Protein AF-A0A4V5TQS5-F1 (afdb_monomer_lite)

Structure (mmCIF, N/CA/C/O backbone):
data_AF-A0A4V5TQS5-F1
#
_entry.id   AF-A0A4V5TQS5-F1
#
loop_
_atom_site.group_PDB
_atom_site.id
_atom_site.type_symbol
_atom_site.label_atom_id
_atom_site.label_alt_id
_atom_site.label_comp_id
_atom_site.label_asym_id
_atom_site.label_entity_id
_atom_site.label_seq_id
_atom_site.pdbx_PDB_ins_code
_atom_site.Cartn_x
_atom_site.Cartn_y
_atom_site.Cartn_z
_atom_site.occupancy
_atom_site.B_iso_or_equiv
_atom_site.auth_seq_id
_atom_site.auth_comp_id
_atom_site.auth_asym_id
_atom_site.auth_atom_id
_atom_site.pdbx_PDB_model_num
ATOM 1 N N . ARG A 1 1 ? -50.910 7.282 45.984 1.00 48.16 1 ARG A N 1
ATOM 2 C CA . ARG A 1 1 ? -49.837 6.952 45.017 1.00 48.16 1 ARG A CA 1
ATOM 3 C C . ARG A 1 1 ? -48.571 6.975 45.850 1.00 48.16 1 ARG A C 1
ATOM 5 O O . ARG A 1 1 ? -48.133 8.064 46.196 1.00 48.16 1 ARG A O 1
ATOM 12 N N . ASP A 1 2 ? -48.106 5.809 46.285 1.00 51.41 2 ASP A N 1
ATOM 13 C CA . ASP A 1 2 ? -47.071 5.710 47.317 1.00 51.41 2 ASP A CA 1
ATOM 14 C C . ASP A 1 2 ? -45.700 5.780 46.655 1.00 51.41 2 ASP A C 1
ATOM 16 O O . ASP A 1 2 ? -45.313 4.898 45.892 1.00 51.41 2 ASP A O 1
ATOM 20 N N . MET A 1 3 ? -45.006 6.892 46.881 1.00 51.09 3 MET A N 1
ATOM 21 C CA . MET A 1 3 ? -43.646 7.109 46.407 1.00 51.09 3 MET A CA 1
ATOM 22 C C . MET A 1 3 ? -42.707 6.773 47.566 1.00 51.09 3 MET A C 1
ATOM 24 O O . MET A 1 3 ? -42.659 7.500 48.555 1.00 51.09 3 MET A O 1
ATOM 28 N N . GLU A 1 4 ? -41.989 5.655 47.469 1.00 61.62 4 GLU A N 1
ATOM 29 C CA . GLU A 1 4 ? -41.042 5.214 48.496 1.00 61.62 4 GLU A CA 1
ATOM 30 C C . GLU A 1 4 ? -39.608 5.432 48.005 1.00 61.62 4 GLU A C 1
ATOM 32 O O . GLU A 1 4 ? -39.050 4.614 47.277 1.00 61.62 4 GLU A O 1
ATOM 37 N N . SER A 1 5 ? -38.991 6.540 48.414 1.00 62.03 5 SER A N 1
ATOM 38 C CA . SER A 1 5 ? -37.541 6.737 48.306 1.00 62.03 5 SER A CA 1
ATOM 39 C C . SER A 1 5 ? -36.901 6.563 49.681 1.00 62.03 5 SER A C 1
ATOM 41 O O . SER A 1 5 ? -37.377 7.153 50.652 1.00 62.03 5 SER A O 1
ATOM 43 N N . ARG A 1 6 ? -35.802 5.806 49.776 1.00 64.31 6 ARG A N 1
ATOM 44 C CA . ARG A 1 6 ? -35.028 5.653 51.017 1.00 64.31 6 ARG A CA 1
ATOM 45 C C . ARG A 1 6 ? -33.661 6.315 50.859 1.00 64.31 6 ARG A C 1
ATOM 47 O O . ARG A 1 6 ? -32.847 5.858 50.062 1.00 64.31 6 ARG A O 1
ATOM 54 N N . LEU A 1 7 ? -33.415 7.371 51.633 1.00 76.12 7 LEU A N 1
ATOM 55 C CA . LEU A 1 7 ? -32.092 7.967 51.816 1.00 76.12 7 LEU A CA 1
ATOM 56 C C . LEU A 1 7 ? -31.511 7.429 53.121 1.00 76.12 7 LEU A C 1
ATOM 58 O O . LEU A 1 7 ? -32.034 7.722 54.195 1.00 76.12 7 LEU A O 1
ATOM 62 N N . GLN A 1 8 ? -30.442 6.640 53.032 1.00 69.56 8 GLN A N 1
ATOM 63 C CA . GLN A 1 8 ? -29.752 6.129 54.210 1.00 69.56 8 GLN A CA 1
ATOM 64 C C . GLN A 1 8 ? -28.352 6.731 54.281 1.00 69.56 8 GLN A C 1
ATOM 66 O O . GLN A 1 8 ? -27.522 6.507 53.400 1.00 69.56 8 GLN A O 1
ATOM 71 N N . ILE A 1 9 ? -28.099 7.494 55.342 1.00 80.50 9 ILE A N 1
ATOM 72 C CA . ILE A 1 9 ? -26.781 8.033 55.670 1.00 80.50 9 ILE A CA 1
ATOM 73 C C . ILE A 1 9 ? -26.211 7.150 56.774 1.00 80.50 9 ILE A C 1
ATOM 75 O O . ILE A 1 9 ? -26.820 6.989 57.829 1.00 80.50 9 ILE A O 1
ATOM 79 N N . THR A 1 10 ? -25.064 6.545 56.507 1.00 77.69 10 THR A N 1
ATOM 80 C CA . THR A 1 10 ? -24.347 5.693 57.454 1.00 77.69 10 THR A CA 1
ATOM 81 C C . THR A 1 10 ? -22.931 6.213 57.632 1.00 77.69 10 THR A C 1
ATOM 83 O O . THR A 1 10 ? -22.408 6.945 56.795 1.00 77.69 10 THR A O 1
ATOM 86 N N . GLU A 1 11 ? -22.268 5.749 58.680 1.00 76.25 11 GLU A N 1
ATOM 87 C CA . GLU A 1 11 ? -20.823 5.898 58.875 1.00 76.25 11 GLU A CA 1
ATOM 88 C C . GLU A 1 11 ? -19.980 5.356 57.699 1.00 76.25 11 GLU A C 1
ATOM 90 O O . GLU A 1 11 ? -18.847 5.786 57.504 1.00 76.25 11 GLU A O 1
ATOM 95 N N . LYS A 1 12 ? -20.543 4.467 56.864 1.00 77.38 12 LYS A N 1
ATOM 96 C CA . LYS A 1 12 ? -19.905 3.920 55.653 1.00 77.38 12 LYS A CA 1
ATOM 97 C C . LYS A 1 12 ? -20.259 4.683 54.368 1.00 77.38 12 LYS A C 1
ATOM 99 O O . LYS A 1 12 ? -19.728 4.349 53.312 1.00 77.38 12 LYS A O 1
ATOM 104 N N . GLY A 1 13 ? -21.138 5.686 54.437 1.00 74.88 13 GLY A N 1
ATOM 105 C CA . GLY A 1 13 ? -21.524 6.532 53.305 1.00 74.88 13 GLY A CA 1
ATOM 106 C C . GLY A 1 13 ? -23.033 6.684 53.109 1.00 74.88 13 GLY A C 1
ATOM 107 O O . GLY A 1 13 ? -23.842 6.294 53.955 1.00 74.88 13 GLY A O 1
ATOM 108 N N . VAL A 1 14 ? -23.400 7.271 51.969 1.00 77.94 14 VAL A N 1
ATOM 109 C CA . VAL A 1 14 ? -24.787 7.529 51.561 1.00 77.94 14 VAL A CA 1
ATOM 110 C C . VAL A 1 14 ? -25.220 6.472 50.548 1.00 77.94 14 VAL A C 1
ATOM 112 O O . VAL A 1 14 ? -24.601 6.338 49.495 1.00 77.94 14 VAL A O 1
ATOM 115 N N . SER A 1 15 ? -26.286 5.732 50.854 1.00 67.69 15 SER A N 1
ATOM 116 C CA . SER A 1 15 ? -26.925 4.801 49.920 1.00 67.69 15 SER A CA 1
ATOM 117 C C . SER A 1 15 ? -28.279 5.353 49.492 1.00 67.69 15 SER A C 1
ATOM 119 O O . SER A 1 15 ? -29.098 5.749 50.328 1.00 67.69 15 SER A O 1
ATOM 121 N N . ILE A 1 16 ? -28.496 5.386 48.180 1.00 70.62 16 ILE A N 1
ATOM 122 C CA . ILE A 1 16 ? -29.750 5.804 47.560 1.00 70.62 16 ILE A CA 1
ATOM 123 C C . ILE A 1 16 ? -30.157 4.689 46.605 1.00 70.62 16 ILE A C 1
ATOM 125 O O . ILE A 1 16 ? -29.398 4.322 45.710 1.00 70.62 16 ILE A O 1
ATOM 129 N N . SER A 1 17 ? -31.348 4.139 46.811 1.00 64.62 17 SER A N 1
ATOM 130 C CA . SER A 1 17 ? -31.909 3.057 46.003 1.00 64.62 17 SER A CA 1
ATOM 131 C C . SER A 1 17 ? -33.356 3.376 45.661 1.00 64.62 17 SER A C 1
ATOM 133 O O . SER A 1 17 ? -34.111 3.796 46.541 1.00 64.62 17 SER A O 1
ATOM 135 N N . VAL A 1 18 ? -33.749 3.118 44.418 1.00 65.25 18 VAL A N 1
ATOM 136 C CA . VAL A 1 18 ? -35.145 3.171 43.967 1.00 65.25 18 VAL A CA 1
ATOM 137 C C . VAL A 1 18 ? -35.579 1.784 43.493 1.00 65.25 18 VAL A C 1
ATOM 139 O O . VAL A 1 18 ? -34.726 0.938 43.215 1.00 65.25 18 VAL A O 1
ATOM 142 N N . LYS A 1 19 ? -36.889 1.528 43.439 1.00 64.12 19 LYS A N 1
ATOM 143 C CA . LYS A 1 19 ? -37.425 0.259 42.932 1.00 64.12 19 LYS A CA 1
ATOM 144 C C . LYS A 1 19 ? -37.127 0.115 41.434 1.00 64.12 19 LYS A C 1
ATOM 146 O O . LYS A 1 19 ? -37.034 1.100 40.703 1.00 64.12 19 LYS A O 1
ATOM 151 N N . GLU A 1 20 ? -36.955 -1.126 40.992 1.00 58.81 20 GLU A N 1
ATOM 152 C CA . GLU A 1 20 ? -36.727 -1.476 39.589 1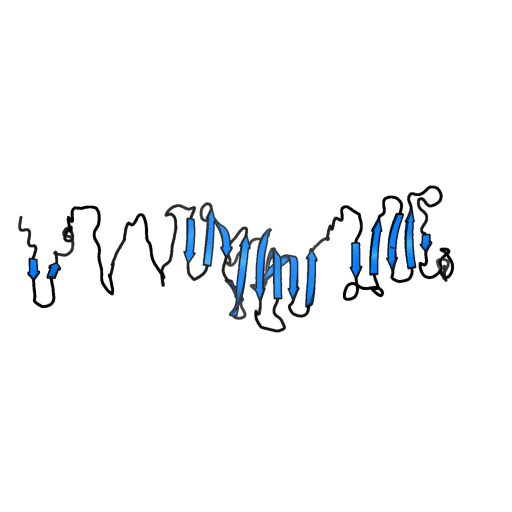.00 58.81 20 GLU A CA 1
ATOM 153 C C . GLU A 1 20 ? -37.879 -0.937 38.713 1.00 58.81 20 GLU A C 1
ATOM 155 O O . GLU A 1 20 ? -39.044 -1.187 39.015 1.00 58.81 20 GLU A O 1
ATOM 160 N N . ASN A 1 21 ? -37.548 -0.204 37.639 1.00 59.84 21 ASN A N 1
ATOM 161 C CA . ASN A 1 21 ? -38.457 0.497 36.705 1.00 59.84 21 ASN A CA 1
ATOM 162 C C . ASN A 1 21 ? -39.036 1.862 37.140 1.00 59.84 21 ASN A C 1
ATOM 164 O O . ASN A 1 21 ? -39.713 2.494 36.328 1.00 59.84 21 ASN A O 1
ATOM 168 N N . ASP A 1 22 ? -38.731 2.369 38.338 1.00 58.06 22 ASP A N 1
ATOM 169 C CA . ASP A 1 22 ? -38.989 3.775 38.692 1.00 58.06 22 ASP A CA 1
ATOM 170 C C . ASP A 1 22 ? -37.817 4.683 38.265 1.00 58.06 22 ASP A C 1
ATOM 172 O O . ASP A 1 22 ? -36.683 4.228 38.093 1.00 58.06 22 ASP A O 1
ATOM 176 N N . VAL A 1 23 ? -38.074 5.988 38.078 1.00 53.06 23 VAL A N 1
ATOM 177 C CA . VAL A 1 23 ? -37.037 6.979 37.727 1.00 53.06 23 VAL A CA 1
ATOM 178 C C . VAL A 1 23 ? -35.911 6.936 38.769 1.00 53.06 23 VAL A C 1
ATOM 180 O O . VAL A 1 23 ? -36.096 7.303 39.929 1.00 53.06 23 VAL A O 1
ATOM 183 N N . ILE A 1 24 ? -34.737 6.481 38.323 1.00 55.06 24 ILE A N 1
ATOM 184 C CA . ILE A 1 24 ? -33.462 6.458 39.051 1.00 55.06 24 ILE A CA 1
ATOM 185 C C . ILE A 1 24 ? -33.222 7.853 39.613 1.00 55.06 24 ILE A C 1
ATOM 187 O O . ILE A 1 24 ? -33.340 8.817 38.865 1.00 55.06 24 ILE A O 1
ATOM 191 N N . ALA A 1 25 ? -32.914 7.957 40.907 1.00 53.25 25 ALA A N 1
ATOM 192 C CA . ALA A 1 25 ? -32.619 9.207 41.604 1.00 53.25 25 ALA A CA 1
ATOM 193 C C . ALA A 1 25 ? -31.979 10.263 40.678 1.00 53.25 25 ALA A C 1
ATOM 195 O O . ALA A 1 25 ? -30.799 10.183 40.336 1.00 53.25 25 ALA A O 1
ATOM 196 N N . ALA A 1 26 ? -32.777 11.237 40.232 1.00 52.47 26 ALA A N 1
ATOM 197 C CA . ALA A 1 26 ? -32.282 12.339 39.428 1.00 52.47 26 ALA A CA 1
ATOM 198 C C . ALA A 1 26 ? -31.501 13.255 40.372 1.00 52.47 26 ALA A C 1
ATOM 200 O O . ALA A 1 26 ? -32.090 14.023 41.134 1.00 52.47 26 ALA A O 1
ATOM 201 N N . PHE A 1 27 ? -30.172 13.144 40.369 1.00 60.38 27 PHE A N 1
ATOM 202 C CA . PHE A 1 27 ? -29.308 14.098 41.057 1.00 60.38 27 PHE A CA 1
ATOM 203 C C . PHE A 1 27 ? -29.412 15.445 40.335 1.00 60.38 27 PHE A C 1
ATOM 205 O O . PHE A 1 27 ? -28.634 15.754 39.436 1.00 60.38 27 PHE A O 1
ATOM 212 N N . ASN A 1 28 ? -30.417 16.240 40.701 1.00 48.03 28 ASN A N 1
ATOM 213 C CA . ASN A 1 28 ? -30.594 17.600 40.210 1.00 48.03 28 ASN A CA 1
ATOM 214 C C . ASN A 1 28 ? -29.572 18.518 40.902 1.00 48.03 28 ASN A C 1
ATOM 216 O O . ASN A 1 28 ? -29.877 19.192 41.883 1.00 48.03 28 ASN A O 1
ATOM 220 N N . MET A 1 29 ? -28.318 18.466 40.451 1.00 52.56 29 MET A N 1
ATOM 221 C CA . MET A 1 29 ? -27.249 19.339 40.930 1.00 52.56 29 MET A CA 1
ATOM 222 C C . MET A 1 29 ? -27.183 20.594 40.057 1.00 52.56 29 MET A C 1
ATOM 224 O O . MET A 1 29 ? -26.849 20.513 38.878 1.00 52.56 29 MET A O 1
ATOM 228 N N . SER A 1 30 ? -27.448 21.767 40.635 1.00 50.28 30 SER A N 1
ATOM 229 C CA . SER A 1 30 ? -27.253 23.048 39.949 1.00 50.28 30 SER A CA 1
ATOM 230 C C . SER A 1 30 ? -25.954 23.740 40.377 1.00 50.28 30 SER A C 1
ATOM 232 O O . SER A 1 30 ? -25.822 24.156 41.527 1.00 50.28 30 SER A O 1
ATOM 234 N N . LYS A 1 31 ? -25.033 23.878 39.422 1.00 55.25 31 LYS A N 1
ATOM 235 C CA . LYS A 1 31 ? -24.248 25.064 39.011 1.00 55.25 31 LYS A CA 1
ATOM 236 C C . LYS A 1 31 ? -23.141 24.520 38.108 1.00 55.25 31 LYS A C 1
ATOM 238 O O . LYS A 1 31 ? -22.124 24.014 38.569 1.00 55.25 31 LYS A O 1
ATOM 243 N N . GLU A 1 32 ? -23.469 24.488 36.821 1.00 66.62 32 GLU A N 1
ATOM 244 C CA . GLU A 1 32 ? -22.650 24.112 35.664 1.00 66.62 32 GLU A CA 1
ATOM 245 C C . GLU A 1 32 ? -22.010 22.704 35.601 1.00 66.62 32 GLU A C 1
ATOM 247 O O . GLU A 1 32 ? -21.933 22.183 34.496 1.00 66.62 32 GLU A O 1
ATOM 252 N N . ASN A 1 33 ? -21.586 22.044 36.693 1.00 68.62 33 ASN A N 1
ATOM 253 C CA . ASN A 1 33 ? -20.857 20.762 36.623 1.00 68.62 33 ASN A CA 1
ATOM 254 C C . ASN A 1 33 ? -21.107 19.813 37.813 1.00 68.62 33 ASN A C 1
ATOM 256 O O . ASN A 1 33 ? -21.179 20.235 38.966 1.00 68.62 33 ASN A O 1
ATOM 260 N N . ILE A 1 34 ? -21.103 18.501 37.545 1.00 81.12 34 ILE A N 1
ATOM 261 C CA . ILE A 1 34 ? -20.999 17.440 38.561 1.00 81.12 34 ILE A CA 1
ATOM 262 C C . ILE A 1 34 ? -19.587 16.852 38.495 1.00 81.12 34 ILE A C 1
ATOM 264 O O . ILE A 1 34 ? -19.183 16.319 37.463 1.00 81.12 34 ILE A O 1
ATOM 268 N N . LYS A 1 35 ? -18.830 16.916 39.597 1.00 80.69 35 LYS A N 1
ATOM 269 C CA . LYS A 1 35 ? -17.507 16.284 39.697 1.00 80.69 35 LYS A CA 1
ATOM 270 C C . LYS A 1 35 ? -17.601 14.981 40.487 1.00 80.69 35 LYS A C 1
ATOM 272 O O . LYS A 1 35 ? -17.733 15.005 41.707 1.00 80.69 35 LYS A O 1
ATOM 277 N N . LEU A 1 36 ? -17.464 13.853 39.797 1.00 86.19 36 LEU A N 1
ATOM 278 C CA . LEU A 1 36 ? -17.322 12.535 40.413 1.00 86.19 36 LEU A CA 1
ATOM 279 C C . LEU A 1 36 ? -15.828 12.225 40.572 1.00 86.19 36 LEU A C 1
ATOM 281 O O . LEU A 1 36 ? -15.142 11.951 39.592 1.00 86.19 36 LEU A O 1
ATOM 285 N N . ASN A 1 37 ? -15.307 12.322 41.796 1.00 85.81 37 ASN A N 1
ATOM 286 C CA . ASN A 1 37 ? -13.915 11.989 42.103 1.00 85.81 37 ASN A CA 1
ATOM 287 C C . ASN A 1 37 ? -13.864 10.683 42.900 1.00 85.81 37 ASN A C 1
ATOM 289 O O . ASN A 1 37 ? -14.035 10.689 44.117 1.00 85.81 37 ASN A O 1
ATOM 293 N N . ALA A 1 38 ? -13.661 9.573 42.199 1.00 86.69 38 ALA A N 1
ATOM 294 C CA . ALA A 1 38 ? -13.566 8.246 42.786 1.00 86.69 38 ALA A CA 1
ATOM 295 C C . ALA A 1 38 ? -12.471 7.441 42.080 1.00 86.69 38 ALA A C 1
ATOM 297 O O . ALA A 1 38 ? -12.166 7.689 40.914 1.00 86.69 38 ALA A O 1
ATOM 298 N N . ALA A 1 39 ? -11.914 6.440 42.767 1.00 88.31 39 ALA A N 1
ATOM 299 C CA . ALA A 1 39 ? -10.970 5.502 42.156 1.00 88.31 39 ALA A CA 1
ATOM 300 C C . ALA A 1 39 ? -11.621 4.661 41.040 1.00 88.31 39 ALA A C 1
ATOM 302 O O . ALA A 1 39 ? -10.940 4.220 40.118 1.00 88.31 39 ALA A O 1
ATOM 303 N N . ARG A 1 40 ? -12.941 4.445 41.122 1.00 88.88 40 ARG A N 1
ATOM 304 C CA . ARG A 1 40 ? -13.741 3.703 40.148 1.00 88.88 40 ARG A CA 1
ATOM 305 C C . ARG A 1 40 ? -15.143 4.296 40.062 1.00 88.88 40 ARG A C 1
ATOM 307 O O . ARG A 1 40 ? -15.738 4.626 41.085 1.00 88.88 40 ARG A O 1
ATOM 314 N N . ILE A 1 41 ? -15.656 4.404 38.841 1.00 90.88 41 ILE A N 1
ATOM 315 C CA . ILE A 1 41 ? -17.046 4.755 38.545 1.00 90.88 41 ILE A CA 1
ATOM 316 C C . ILE A 1 41 ? -17.576 3.654 37.630 1.00 90.88 41 ILE A C 1
ATOM 318 O O . ILE A 1 41 ? -17.102 3.515 36.504 1.00 90.88 41 ILE A O 1
ATOM 322 N N . ASP A 1 42 ? -18.525 2.859 38.118 1.00 87.12 42 ASP A N 1
ATOM 323 C CA . ASP A 1 42 ? -19.169 1.810 37.328 1.00 87.12 42 ASP A CA 1
ATOM 324 C C . ASP A 1 42 ? -20.422 2.360 36.645 1.00 87.12 42 ASP A C 1
ATOM 326 O O . ASP A 1 42 ? -21.381 2.757 37.306 1.00 87.12 42 ASP A O 1
ATOM 330 N N . LEU A 1 43 ? -20.412 2.379 35.311 1.00 89.38 43 LEU A N 1
ATOM 331 C CA . LEU A 1 43 ? -21.552 2.770 34.484 1.00 89.38 43 LEU A CA 1
ATOM 332 C C . LEU A 1 43 ? -22.097 1.523 33.787 1.00 89.38 43 LEU A C 1
ATOM 334 O O . LEU A 1 43 ? -21.433 0.947 32.928 1.00 89.38 43 LEU A O 1
ATOM 338 N N . ILE A 1 44 ? -23.301 1.099 34.166 1.00 85.75 44 ILE A N 1
ATOM 339 C CA . ILE A 1 44 ? -23.970 -0.072 33.592 1.00 85.75 44 ILE A CA 1
ATOM 340 C C . ILE A 1 44 ? -25.135 0.429 32.736 1.00 85.75 44 ILE A C 1
ATOM 342 O O . ILE A 1 44 ? -26.117 0.945 33.266 1.00 85.75 44 ILE A O 1
ATOM 346 N N . GLY A 1 45 ? -25.019 0.300 31.412 1.00 86.50 45 GLY A N 1
ATOM 347 C CA . GLY A 1 45 ? -26.046 0.719 30.451 1.00 86.50 45 GLY A CA 1
ATOM 348 C C . GLY A 1 45 ? -25.529 1.671 29.369 1.00 86.50 45 GLY A C 1
ATOM 349 O O . GLY A 1 45 ? -24.327 1.779 29.134 1.00 86.50 45 GLY A O 1
ATOM 350 N N . LYS A 1 46 ? -26.453 2.350 28.675 1.00 87.31 46 LYS A N 1
ATOM 351 C CA . LYS A 1 46 ? -26.122 3.355 27.650 1.00 87.31 46 LYS A CA 1
ATOM 352 C C . LYS A 1 46 ? -25.720 4.673 28.311 1.00 87.31 46 LYS A C 1
ATOM 354 O O . LYS A 1 46 ? -26.412 5.146 29.208 1.00 87.31 46 LYS A O 1
ATOM 359 N N . VAL A 1 47 ? -24.655 5.291 27.810 1.00 89.00 47 VAL A N 1
ATOM 360 C CA . VAL A 1 47 ? -24.172 6.605 28.253 1.00 89.00 47 VAL A CA 1
ATOM 361 C C . VAL A 1 47 ? -24.216 7.557 27.060 1.00 89.00 47 VAL A C 1
ATOM 363 O O . VAL A 1 47 ? -23.594 7.284 26.038 1.00 89.00 47 VAL A O 1
ATOM 366 N N . ASN A 1 48 ? -24.947 8.665 27.184 1.00 88.88 48 ASN A N 1
ATOM 367 C CA . ASN A 1 48 ? -24.907 9.759 26.213 1.00 88.88 48 ASN A CA 1
ATOM 368 C C . ASN A 1 48 ? -23.896 10.798 26.709 1.00 88.88 48 ASN A C 1
ATOM 370 O O . ASN A 1 48 ? -24.070 11.343 27.798 1.00 88.88 48 ASN A O 1
ATOM 374 N N . ALA A 1 49 ? -22.850 11.064 25.932 1.00 89.88 49 ALA A N 1
ATOM 375 C CA . ALA A 1 49 ? -21.835 12.063 26.248 1.00 89.88 49 ALA A CA 1
ATOM 376 C C . ALA A 1 49 ? -21.418 12.794 24.968 1.00 89.88 49 ALA A C 1
ATOM 378 O O . ALA A 1 49 ? -21.200 12.156 23.941 1.00 89.88 49 ALA A O 1
ATOM 379 N N . GLU A 1 50 ? -21.293 14.119 25.032 1.00 89.31 50 GLU A N 1
ATOM 380 C CA . GLU A 1 50 ? -20.814 14.931 23.903 1.00 89.31 50 GLU A CA 1
ATOM 381 C C . GLU A 1 50 ? -19.286 14.888 23.776 1.00 89.31 50 GLU A C 1
ATOM 383 O O . GLU A 1 50 ? -18.744 14.877 22.674 1.00 89.31 50 GLU A O 1
ATOM 388 N N . TRP A 1 51 ? -18.580 14.838 24.909 1.00 88.62 51 TRP A N 1
ATOM 389 C CA . TRP A 1 51 ? -17.124 14.787 24.977 1.00 88.62 51 TRP A CA 1
ATOM 390 C C . TRP A 1 51 ? -16.673 13.793 26.049 1.00 88.62 51 TRP A C 1
ATOM 392 O O . TRP A 1 51 ? -17.209 13.751 27.155 1.00 88.62 51 TRP A O 1
ATOM 402 N N . ILE A 1 52 ? -15.658 12.995 25.720 1.00 90.69 52 ILE A N 1
ATOM 403 C CA . ILE A 1 52 ? -15.007 12.062 26.643 1.00 90.69 52 ILE A CA 1
ATOM 404 C C . ILE A 1 52 ? -13.513 12.366 26.608 1.00 90.69 52 ILE A C 1
ATOM 406 O O . ILE A 1 52 ? -12.846 12.135 25.602 1.00 90.69 52 ILE A O 1
ATOM 410 N N . LYS A 1 53 ? -12.972 12.886 27.713 1.00 89.00 53 LYS A N 1
ATOM 411 C CA . LYS A 1 53 ? -11.525 13.043 27.900 1.00 89.00 53 LYS A CA 1
ATOM 412 C C . LYS A 1 53 ? -11.012 11.889 28.754 1.00 89.00 53 LYS A C 1
ATOM 414 O O . LYS A 1 53 ? -10.985 11.979 29.978 1.00 89.00 53 LYS A O 1
ATOM 419 N N . SER A 1 54 ? -10.636 10.798 28.104 1.00 85.94 54 SER A N 1
ATOM 420 C CA . SER A 1 54 ? -10.097 9.602 28.754 1.00 85.94 54 SER A CA 1
ATOM 421 C C . SER A 1 54 ? -8.580 9.502 28.597 1.00 85.94 54 SER A C 1
ATOM 423 O O . SER A 1 54 ? -8.006 10.065 27.668 1.00 85.94 54 SER A O 1
ATOM 425 N N . GLY A 1 55 ? -7.940 8.746 29.494 1.00 86.31 55 GLY A N 1
ATOM 426 C CA . GLY A 1 55 ? -6.608 8.190 29.251 1.00 86.31 55 GLY A CA 1
ATOM 427 C C . GLY A 1 55 ? -6.715 6.979 28.320 1.00 86.31 55 GLY A C 1
ATOM 428 O O . GLY A 1 55 ? -6.909 7.128 27.119 1.00 86.31 55 GLY A O 1
ATOM 429 N N . LEU A 1 56 ? -6.650 5.774 28.891 1.00 85.50 56 LEU A N 1
ATOM 430 C CA . LEU A 1 56 ? -6.825 4.513 28.166 1.00 85.50 56 LEU A CA 1
ATOM 431 C C . LEU A 1 56 ? -8.300 4.083 28.140 1.00 85.50 56 LEU A C 1
ATOM 433 O O . LEU A 1 56 ? -8.920 3.943 29.193 1.00 85.50 56 LEU A O 1
ATOM 437 N N . LEU A 1 57 ? -8.828 3.806 26.948 1.00 86.88 57 LEU A N 1
ATOM 438 C CA . LEU A 1 57 ? -10.052 3.025 26.758 1.00 86.88 57 LEU A CA 1
ATOM 439 C C . LEU A 1 57 ? -9.634 1.591 26.403 1.00 86.88 57 LEU A C 1
ATOM 441 O O . LEU A 1 57 ? -8.859 1.396 25.470 1.00 86.88 57 LEU A O 1
ATOM 445 N N . SER A 1 58 ? -10.091 0.597 27.166 1.00 84.44 58 SER A N 1
ATOM 446 C CA . SER A 1 58 ? -9.712 -0.813 26.992 1.00 84.44 58 SER A CA 1
ATOM 447 C C . SER A 1 58 ? -10.954 -1.695 26.914 1.00 84.44 58 SER A C 1
ATOM 449 O O . SER A 1 58 ? -11.915 -1.465 27.646 1.00 84.44 58 SER A O 1
ATOM 451 N N . GLY A 1 59 ? -10.934 -2.689 26.021 1.00 81.69 59 GLY A N 1
ATOM 452 C CA . GLY A 1 59 ? -12.050 -3.620 25.815 1.00 81.69 59 GLY A CA 1
ATOM 453 C C . GLY A 1 59 ? -13.290 -3.005 25.154 1.00 81.69 59 GLY A C 1
ATOM 454 O O . GLY A 1 59 ? -14.362 -3.597 25.221 1.00 81.69 59 GLY A O 1
ATOM 455 N N . CYS A 1 60 ? -13.172 -1.823 24.540 1.00 84.31 60 CYS A N 1
ATOM 456 C CA . CYS A 1 60 ? -14.271 -1.148 23.853 1.00 84.31 60 CYS A CA 1
ATOM 457 C C . CYS A 1 60 ? -14.171 -1.286 22.328 1.00 84.31 60 CYS A C 1
ATOM 459 O O . CYS A 1 60 ? -13.083 -1.184 21.762 1.00 84.31 60 CYS A O 1
ATOM 461 N N . GLN A 1 61 ? -15.323 -1.419 21.674 1.00 85.94 61 GLN A N 1
ATOM 462 C CA . GLN A 1 61 ? -15.496 -1.150 20.246 1.00 85.94 61 GLN A CA 1
ATOM 463 C C . GLN A 1 61 ? -16.022 0.278 20.084 1.00 85.94 61 GLN A C 1
ATOM 465 O O . GLN A 1 61 ? -16.926 0.687 20.820 1.00 85.94 61 GLN A O 1
ATOM 470 N N . ILE A 1 62 ? -15.459 1.052 19.155 1.00 89.00 62 ILE A N 1
ATOM 471 C CA . ILE A 1 62 ? -15.886 2.438 18.910 1.00 89.00 62 ILE A CA 1
ATOM 472 C C . ILE A 1 62 ? -16.399 2.560 17.482 1.00 89.00 62 ILE A C 1
ATOM 474 O O . ILE A 1 62 ? -15.657 2.355 16.525 1.00 89.00 62 ILE A O 1
ATOM 478 N N . ARG A 1 63 ? -17.663 2.973 17.360 1.00 88.31 63 ARG A N 1
ATOM 479 C CA . ARG A 1 63 ? -18.336 3.298 16.102 1.00 88.31 63 ARG A CA 1
ATOM 480 C C . ARG A 1 63 ? -18.726 4.772 16.113 1.00 88.31 63 ARG A C 1
ATOM 482 O O . ARG A 1 63 ? -19.461 5.201 16.996 1.00 88.31 63 ARG A O 1
ATOM 489 N N . THR A 1 64 ? -18.267 5.548 15.134 1.00 89.44 64 THR A N 1
ATOM 490 C CA . THR A 1 64 ? -18.482 7.012 15.132 1.00 89.44 64 THR A CA 1
ATOM 491 C C . THR A 1 64 ? -19.879 7.461 14.694 1.00 89.44 64 THR A C 1
ATOM 493 O O . THR A 1 64 ? -20.232 8.620 14.888 1.00 89.44 64 THR A O 1
ATOM 496 N N . SER A 1 65 ? -20.681 6.578 14.093 1.00 87.94 65 SER A N 1
ATOM 497 C CA . SER A 1 65 ? -22.029 6.892 13.606 1.00 87.94 65 SER A CA 1
ATOM 498 C C . SER A 1 65 ? -22.894 5.637 13.523 1.00 87.94 65 SER A C 1
ATOM 500 O O . SER A 1 65 ? -22.411 4.580 13.126 1.00 87.94 65 SER A O 1
ATOM 502 N N . ASN A 1 66 ? -24.191 5.763 13.810 1.00 88.06 66 ASN A N 1
ATOM 503 C CA . ASN A 1 66 ? -25.174 4.684 13.644 1.00 88.06 66 ASN A CA 1
ATOM 504 C C . ASN A 1 66 ? -25.674 4.525 12.193 1.00 88.06 66 ASN A C 1
ATOM 506 O O . ASN A 1 66 ? -26.529 3.684 11.929 1.00 88.06 66 ASN A O 1
ATOM 510 N N . THR A 1 67 ? -25.163 5.321 11.250 1.00 90.38 67 THR A N 1
ATOM 511 C CA . THR A 1 67 ? -25.463 5.195 9.816 1.00 90.38 67 THR A CA 1
ATOM 512 C C . THR A 1 67 ? -24.505 4.219 9.125 1.00 90.38 67 THR A C 1
ATOM 514 O O . THR A 1 67 ? -23.593 3.665 9.744 1.00 90.38 67 THR A O 1
ATOM 517 N N . ASN A 1 68 ? -24.687 4.020 7.818 1.00 85.69 68 ASN A N 1
ATOM 518 C CA . ASN A 1 68 ? -23.831 3.153 7.000 1.00 85.69 68 ASN A CA 1
ATOM 519 C C . ASN A 1 68 ? -22.424 3.721 6.732 1.00 85.69 68 ASN A C 1
ATOM 521 O O . ASN A 1 68 ? -21.596 3.015 6.160 1.00 85.69 68 ASN A O 1
ATOM 525 N N . ASN A 1 69 ? -22.155 4.966 7.142 1.00 82.31 69 ASN A N 1
ATOM 526 C CA . ASN A 1 69 ? -20.866 5.635 6.982 1.00 82.31 69 ASN A CA 1
ATOM 527 C C . ASN A 1 69 ? -20.294 5.922 8.372 1.00 82.31 69 ASN A C 1
ATOM 529 O O . ASN A 1 69 ? -20.803 6.785 9.092 1.00 82.31 69 ASN A O 1
ATOM 533 N N . TYR A 1 70 ? -19.271 5.170 8.768 1.00 84.12 70 TYR A N 1
ATOM 534 C CA . TYR A 1 70 ? -18.652 5.281 10.085 1.00 84.12 70 TYR A CA 1
ATOM 535 C C . TYR A 1 70 ? -17.188 4.833 10.053 1.00 84.12 70 TYR A C 1
ATOM 537 O O . TYR A 1 70 ? -16.757 4.108 9.153 1.00 84.12 70 TYR A O 1
ATOM 545 N N . VAL A 1 71 ? -16.437 5.266 11.064 1.00 82.38 71 VAL A N 1
ATOM 546 C CA . VAL A 1 71 ? -15.123 4.717 11.409 1.00 82.38 71 VAL A CA 1
ATOM 547 C C . VAL A 1 71 ? -15.335 3.699 12.519 1.00 82.38 71 VAL A C 1
ATOM 549 O O . VAL A 1 71 ? -16.023 4.004 13.499 1.00 82.38 71 VAL A O 1
ATOM 552 N N . SER A 1 72 ? -14.761 2.510 12.346 1.00 83.81 72 SER A N 1
ATOM 553 C CA . SER A 1 72 ? -14.770 1.451 13.358 1.00 83.81 72 SER A CA 1
ATOM 554 C C . SER A 1 72 ? -13.382 1.241 13.940 1.00 83.81 72 SER A C 1
ATOM 556 O O . SER A 1 72 ? -12.415 1.139 13.180 1.00 83.81 72 SER A O 1
ATOM 558 N N . LEU A 1 73 ? -13.309 1.138 15.266 1.00 83.94 73 LEU A N 1
ATOM 559 C CA . LEU A 1 73 ? -12.150 0.655 16.013 1.00 83.94 73 LEU A CA 1
ATOM 560 C C . LEU A 1 73 ? -12.554 -0.652 16.708 1.00 83.94 73 LEU A C 1
ATOM 562 O O . LEU A 1 73 ? -13.117 -0.611 17.802 1.00 83.94 73 LEU A O 1
ATOM 566 N N . ASP A 1 74 ? -12.283 -1.790 16.062 1.00 75.12 74 ASP A N 1
ATOM 567 C CA . ASP A 1 74 ? -12.636 -3.133 16.550 1.00 75.12 74 ASP A CA 1
ATOM 568 C C . ASP A 1 74 ? -11.406 -4.039 16.513 1.00 75.12 74 ASP A C 1
ATOM 570 O O . ASP A 1 74 ? -10.708 -4.056 15.502 1.00 75.12 74 ASP A O 1
ATOM 574 N N . ASP A 1 75 ? -11.150 -4.814 17.571 1.00 67.06 75 ASP A N 1
ATOM 575 C CA . ASP A 1 75 ? -10.145 -5.892 17.586 1.00 67.06 75 ASP A CA 1
ATOM 576 C C . ASP A 1 75 ? -8.760 -5.502 17.018 1.00 67.06 75 ASP A C 1
ATOM 578 O O . ASP A 1 75 ? -8.090 -6.300 16.370 1.00 67.06 75 ASP A O 1
ATOM 582 N N . GLN A 1 76 ? -8.308 -4.271 17.307 1.00 72.44 76 GLN A N 1
ATOM 583 C CA . GLN A 1 76 ? -7.044 -3.659 16.839 1.00 72.44 76 GLN A CA 1
ATOM 584 C C . GLN A 1 76 ? -7.015 -3.213 15.365 1.00 72.44 76 GLN A C 1
ATOM 586 O O . GLN A 1 76 ? -5.957 -2.839 14.856 1.00 72.44 76 GLN A O 1
ATOM 591 N N . PHE A 1 77 ? -8.159 -3.201 14.688 1.00 84.38 77 PHE A N 1
ATOM 592 C CA . PHE A 1 77 ? -8.295 -2.778 13.300 1.00 84.38 77 PHE A CA 1
ATOM 593 C C . PHE A 1 77 ? -8.967 -1.417 13.174 1.00 84.38 77 PHE A C 1
ATOM 595 O O . PHE A 1 77 ? -9.804 -1.033 13.992 1.00 84.38 77 PHE A O 1
ATOM 602 N N . ILE A 1 78 ? -8.646 -0.723 12.086 1.00 87.50 78 ILE A N 1
ATOM 603 C CA . ILE A 1 78 ? -9.365 0.466 11.636 1.00 87.50 78 ILE A CA 1
ATOM 604 C C . ILE A 1 78 ? -10.007 0.145 10.292 1.00 87.50 78 ILE A C 1
ATOM 606 O O . ILE A 1 78 ? -9.320 -0.273 9.359 1.00 87.50 78 ILE A O 1
ATOM 610 N N . ARG A 1 79 ? -11.320 0.366 10.181 1.00 89.19 79 ARG A N 1
ATOM 611 C CA . ARG A 1 79 ? -12.067 0.207 8.925 1.00 89.19 79 ARG A CA 1
ATOM 612 C C . ARG A 1 79 ? -12.817 1.481 8.565 1.00 89.19 79 ARG A C 1
ATOM 614 O O . ARG A 1 79 ? -13.457 2.088 9.426 1.00 89.19 79 ARG A O 1
ATOM 621 N N . LEU A 1 80 ? -12.752 1.848 7.287 1.00 88.25 80 LEU A N 1
ATOM 622 C CA . LEU A 1 80 ? -13.564 2.909 6.693 1.00 88.25 80 LEU A CA 1
ATOM 623 C C . LEU A 1 80 ? -14.663 2.275 5.843 1.00 88.25 80 LEU A C 1
ATOM 625 O O . LEU A 1 80 ? -14.366 1.515 4.919 1.00 88.25 80 LEU A O 1
ATOM 629 N N . TYR A 1 81 ? -15.916 2.612 6.142 1.00 83.31 81 TYR A N 1
ATOM 630 C CA . TYR A 1 81 ? -17.084 2.114 5.420 1.00 83.31 81 TYR A CA 1
ATOM 631 C C . TYR A 1 81 ? -17.766 3.219 4.619 1.00 83.31 81 TYR A C 1
ATOM 633 O O . TYR A 1 81 ? -17.941 4.338 5.104 1.00 83.31 81 TYR A O 1
ATOM 641 N N . GLU A 1 82 ? -18.220 2.862 3.422 1.00 86.56 82 GLU A N 1
ATOM 642 C CA . GLU A 1 82 ? -19.173 3.638 2.636 1.00 86.56 82 GLU A CA 1
ATOM 643 C C . GLU A 1 82 ? -20.348 2.726 2.280 1.00 86.56 82 GLU A C 1
ATOM 645 O O . GLU A 1 82 ? -20.167 1.695 1.635 1.00 86.56 82 GLU A O 1
ATOM 650 N N . SER A 1 83 ? -21.565 3.089 2.689 1.00 85.94 83 SER A N 1
ATOM 651 C CA . SER A 1 83 ? -22.780 2.313 2.382 1.00 85.94 83 SER A CA 1
ATOM 652 C C . SER A 1 83 ? -22.700 0.832 2.800 1.00 85.94 83 SER A C 1
ATOM 654 O O . SER A 1 83 ? -23.243 -0.040 2.128 1.00 85.94 83 SER A O 1
ATOM 656 N N . GLY A 1 84 ? -22.011 0.533 3.908 1.00 81.25 84 GLY A N 1
ATOM 657 C CA . GLY A 1 84 ? -21.801 -0.842 4.384 1.00 81.25 84 GLY A CA 1
ATOM 658 C C . GLY A 1 84 ? -20.740 -1.635 3.611 1.00 81.25 84 GLY A C 1
ATOM 659 O O . GLY A 1 84 ? -20.471 -2.781 3.959 1.00 81.25 84 GLY A O 1
ATOM 660 N N . VAL A 1 85 ? -20.098 -1.027 2.609 1.00 85.38 85 VAL A N 1
ATOM 661 C CA . VAL A 1 85 ? -18.982 -1.611 1.861 1.00 85.38 85 VAL A CA 1
ATOM 662 C C . VAL A 1 85 ? -17.662 -1.107 2.454 1.00 85.38 85 VAL A C 1
ATOM 664 O O . VAL A 1 85 ? -17.490 0.109 2.605 1.00 85.38 85 VAL A O 1
ATOM 667 N N . PRO A 1 86 ? -16.713 -1.995 2.798 1.00 87.25 86 PRO A N 1
ATOM 668 C CA . PRO A 1 86 ? -15.398 -1.571 3.255 1.00 87.25 86 PRO A CA 1
ATOM 669 C C . PRO A 1 86 ? -14.623 -0.905 2.112 1.00 87.25 86 PRO A C 1
ATOM 671 O O . PRO A 1 86 ? -14.525 -1.439 1.007 1.00 87.25 86 PRO A O 1
ATOM 674 N N . ARG A 1 87 ? -14.065 0.279 2.379 1.00 90.12 87 ARG A N 1
ATOM 675 C CA . ARG A 1 87 ? -13.258 1.057 1.423 1.00 90.12 87 ARG A CA 1
ATOM 676 C C . ARG A 1 87 ? -11.785 1.118 1.801 1.00 90.12 87 ARG A C 1
ATOM 678 O O . ARG A 1 87 ? -10.947 1.281 0.918 1.00 90.12 87 ARG A O 1
ATOM 685 N N . ALA A 1 88 ? -11.475 0.985 3.085 1.00 91.00 88 ALA A N 1
ATOM 686 C CA . ALA A 1 88 ? -10.108 0.877 3.566 1.00 91.00 88 ALA A CA 1
ATOM 687 C C . ALA A 1 88 ? -10.045 0.057 4.855 1.00 91.00 88 ALA A C 1
ATOM 689 O O . ALA A 1 88 ? -10.941 0.146 5.700 1.00 91.00 88 ALA A O 1
ATOM 690 N N . PHE A 1 89 ? -8.948 -0.674 5.017 1.00 90.06 89 PHE A N 1
ATOM 691 C CA . PHE A 1 89 ? -8.641 -1.470 6.198 1.00 90.06 89 PHE A CA 1
ATOM 692 C C . PHE A 1 89 ? -7.186 -1.260 6.606 1.00 90.06 89 PHE A C 1
ATOM 694 O O . PHE A 1 89 ? -6.288 -1.401 5.780 1.00 90.06 89 PHE A O 1
ATOM 701 N N . LEU A 1 90 ? -6.951 -0.970 7.884 1.00 91.38 90 LEU A N 1
ATOM 702 C CA . LEU A 1 90 ? -5.634 -0.990 8.513 1.00 91.38 90 LEU A CA 1
ATOM 703 C C . LEU A 1 90 ? -5.660 -1.986 9.667 1.00 91.38 90 LEU A C 1
ATOM 705 O O . LEU A 1 90 ? -6.451 -1.841 10.601 1.00 91.38 90 LEU A O 1
ATOM 709 N N . GLY A 1 91 ? -4.773 -2.971 9.620 1.00 89.75 91 GLY A N 1
ATOM 710 C CA . GLY A 1 91 ? -4.751 -4.018 10.623 1.00 89.75 91 GLY A CA 1
ATOM 711 C C . GLY A 1 91 ? -3.766 -5.121 10.292 1.00 89.75 91 GLY A C 1
ATOM 712 O O . GLY A 1 91 ? -2.637 -4.873 9.874 1.00 89.75 91 GLY A O 1
ATOM 713 N N . TYR A 1 92 ? -4.206 -6.356 10.479 1.00 85.94 92 TYR A N 1
ATOM 714 C CA . TYR A 1 92 ? -3.494 -7.552 10.061 1.00 85.94 92 TYR A CA 1
ATOM 715 C C . TYR A 1 92 ? -4.497 -8.586 9.562 1.00 85.94 92 TYR A C 1
ATOM 717 O O . TYR A 1 92 ? -5.642 -8.606 10.006 1.00 85.94 92 TYR A O 1
ATOM 725 N N . TYR A 1 93 ? -4.053 -9.475 8.684 1.00 78.00 93 TYR A N 1
ATOM 726 C CA . TYR A 1 93 ? -4.791 -10.697 8.386 1.00 78.00 93 TYR A CA 1
ATOM 727 C C . TYR A 1 93 ? -3.963 -11.902 8.834 1.00 78.00 93 TYR A C 1
ATOM 729 O O . TYR A 1 93 ? -2.733 -11.826 8.928 1.00 78.00 93 TYR A O 1
ATOM 737 N N . ARG A 1 94 ? -4.639 -12.997 9.183 1.00 73.94 94 ARG A N 1
ATOM 738 C CA . ARG A 1 94 ? -3.980 -14.273 9.470 1.00 73.94 94 ARG A CA 1
ATOM 739 C C . ARG A 1 94 ? -3.979 -15.109 8.206 1.00 73.94 94 ARG A C 1
ATOM 741 O O . ARG A 1 94 ? -5.022 -15.274 7.582 1.00 73.94 94 ARG A O 1
ATOM 748 N N . ARG A 1 95 ? -2.808 -15.616 7.853 1.00 71.56 95 ARG A N 1
ATOM 749 C CA . ARG A 1 95 ? -2.636 -16.615 6.800 1.00 71.56 95 ARG A CA 1
ATOM 750 C C . ARG A 1 95 ? -3.071 -17.990 7.307 1.00 71.56 95 ARG A C 1
ATOM 752 O O . ARG A 1 95 ? -3.124 -18.215 8.517 1.00 71.56 95 ARG A O 1
ATOM 759 N N . ASP A 1 96 ? -3.303 -18.916 6.383 1.00 70.94 96 ASP A N 1
ATOM 760 C CA . ASP A 1 96 ? -3.676 -20.302 6.703 1.00 70.94 96 ASP A CA 1
ATOM 761 C C . ASP A 1 96 ? -2.592 -21.040 7.510 1.00 70.94 96 ASP A C 1
ATOM 763 O O . ASP A 1 96 ? -2.893 -21.923 8.310 1.00 70.94 96 ASP A O 1
ATOM 767 N N . ASP A 1 97 ? -1.330 -20.626 7.371 1.00 73.25 97 ASP A N 1
ATOM 768 C CA . ASP A 1 97 ? -0.190 -21.104 8.168 1.00 73.25 97 ASP A CA 1
ATOM 769 C C . ASP A 1 97 ? -0.145 -20.526 9.604 1.00 73.25 97 ASP A C 1
ATOM 771 O O . ASP A 1 97 ? 0.775 -20.815 10.370 1.00 73.25 97 ASP A O 1
ATOM 775 N N . GLY A 1 98 ? -1.133 -19.710 9.988 1.00 73.31 98 GLY A N 1
ATOM 776 C CA . GLY A 1 98 ? -1.238 -19.066 11.297 1.00 73.31 98 GLY A CA 1
ATOM 777 C C . GLY A 1 98 ? -0.388 -17.803 11.452 1.00 73.31 98 GLY A C 1
ATOM 778 O O . GLY A 1 98 ? -0.475 -17.139 12.491 1.00 73.31 98 GLY A O 1
ATOM 779 N N . ALA A 1 99 ? 0.407 -17.425 10.446 1.00 74.12 99 ALA A N 1
ATOM 780 C CA . ALA A 1 99 ? 1.213 -16.216 10.508 1.00 74.12 99 ALA A CA 1
ATOM 781 C C . ALA A 1 99 ? 0.333 -14.958 10.457 1.00 74.12 99 ALA A C 1
ATOM 783 O O . ALA A 1 99 ? -0.591 -14.835 9.649 1.00 74.12 99 ALA A O 1
ATOM 784 N N . VAL A 1 100 ? 0.649 -13.996 11.325 1.00 77.88 100 VAL A N 1
ATOM 785 C CA . VAL A 1 100 ? 0.014 -12.675 11.348 1.00 77.88 100 VAL A CA 1
ATOM 786 C C . VAL A 1 100 ? 0.771 -11.757 10.404 1.00 77.88 100 VAL A C 1
ATOM 788 O O . VAL A 1 100 ? 1.978 -11.562 10.557 1.00 77.88 100 VAL A O 1
ATOM 791 N N . GLN A 1 101 ? 0.053 -11.166 9.454 1.00 83.19 101 GLN A N 1
ATOM 792 C CA . GLN A 1 101 ? 0.626 -10.268 8.466 1.00 83.19 101 GLN A CA 1
ATOM 793 C C . GLN A 1 101 ? -0.005 -8.877 8.603 1.00 83.19 101 GLN A C 1
ATOM 795 O O . GLN A 1 101 ? -1.158 -8.692 8.199 1.00 83.19 101 GLN A O 1
ATOM 800 N N . PRO A 1 102 ? 0.715 -7.890 9.169 1.00 89.25 102 PRO A N 1
ATOM 801 C CA . PRO A 1 102 ? 0.281 -6.501 9.151 1.00 89.25 102 PRO A CA 1
ATOM 802 C C . PRO A 1 102 ? -0.003 -6.048 7.722 1.00 89.25 102 PRO A C 1
ATOM 804 O O . PRO A 1 102 ? 0.799 -6.289 6.812 1.00 89.25 102 PRO A O 1
ATOM 807 N N . THR A 1 103 ? -1.147 -5.401 7.520 1.00 89.50 103 THR A N 1
ATOM 808 C CA . THR A 1 103 ? -1.588 -4.982 6.197 1.00 89.50 103 THR A CA 1
ATOM 809 C C . THR A 1 103 ? -2.386 -3.687 6.224 1.00 89.50 103 THR A C 1
ATOM 811 O O . THR A 1 103 ? -3.097 -3.368 7.179 1.00 89.50 103 THR A O 1
ATOM 814 N N . PHE A 1 104 ? -2.250 -2.947 5.132 1.00 92.25 104 PHE A N 1
ATOM 815 C CA . PHE A 1 104 ? -3.108 -1.837 4.774 1.00 92.25 104 PHE A CA 1
ATOM 816 C C . PHE A 1 104 ? -3.710 -2.127 3.400 1.00 92.25 104 PHE A C 1
ATOM 818 O O . PHE A 1 104 ? -2.984 -2.481 2.468 1.00 92.25 104 PHE A O 1
ATOM 825 N N . ILE A 1 105 ? -5.031 -2.015 3.298 1.00 91.50 105 ILE A N 1
ATOM 826 C CA . ILE A 1 105 ? -5.795 -2.373 2.105 1.00 91.50 105 ILE A CA 1
ATOM 827 C C . ILE A 1 105 ? -6.674 -1.187 1.704 1.00 91.50 105 ILE A C 1
ATOM 829 O O . ILE A 1 105 ? -7.354 -0.611 2.556 1.00 91.50 105 ILE A O 1
ATOM 833 N N . LEU A 1 106 ? -6.682 -0.835 0.414 1.00 93.19 106 LEU A N 1
ATOM 834 C CA . LEU A 1 106 ? -7.634 0.116 -0.171 1.00 93.19 106 LEU A CA 1
ATOM 835 C C . LEU A 1 106 ? -8.530 -0.577 -1.197 1.00 93.19 106 LEU A C 1
ATOM 837 O O . LEU A 1 106 ? -8.064 -1.360 -2.021 1.00 93.19 106 LEU A O 1
ATOM 841 N N . GLY A 1 107 ? -9.815 -0.230 -1.168 1.00 90.06 107 GLY A N 1
ATOM 842 C CA . GLY A 1 107 ? -10.858 -0.789 -2.028 1.00 90.06 107 GLY A CA 1
ATOM 843 C C . GLY A 1 107 ? -11.644 -1.942 -1.400 1.00 90.06 107 GLY A C 1
ATOM 844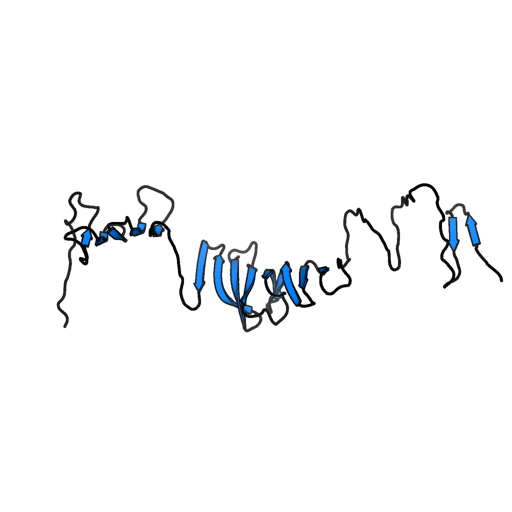 O O . GLY A 1 107 ? -12.642 -2.359 -1.983 1.00 90.06 107 GLY A O 1
ATOM 845 N N . THR A 1 108 ? -11.229 -2.443 -0.230 1.00 88.06 108 THR A N 1
ATOM 846 C CA . THR A 1 108 ? -11.884 -3.552 0.487 1.00 88.06 108 THR A CA 1
ATOM 847 C C . THR A 1 108 ? -11.377 -3.679 1.939 1.00 88.06 108 THR A C 1
ATOM 849 O O . THR A 1 108 ? -10.684 -2.784 2.428 1.00 88.06 108 THR A O 1
ATOM 852 N N . ASP A 1 109 ? -11.715 -4.781 2.615 1.00 84.38 109 ASP A N 1
ATOM 853 C CA . ASP A 1 109 ? -11.161 -5.222 3.897 1.00 84.38 109 ASP A CA 1
ATOM 854 C C . ASP A 1 109 ? -10.425 -6.577 3.791 1.00 84.38 109 ASP A C 1
ATOM 856 O O . ASP A 1 109 ? -10.146 -7.085 2.706 1.00 84.38 109 ASP A O 1
ATOM 860 N N . GLU A 1 110 ? -10.036 -7.140 4.933 1.00 78.44 110 GLU A N 1
ATOM 861 C CA . GLU A 1 110 ? -9.263 -8.378 5.034 1.00 78.44 110 GLU A CA 1
ATOM 862 C C . GLU A 1 110 ? -10.075 -9.665 4.814 1.00 78.44 110 GLU A C 1
ATOM 864 O O . GLU A 1 110 ? -9.516 -10.762 4.887 1.00 78.44 110 GLU A O 1
ATOM 869 N N . LYS A 1 111 ? -11.392 -9.564 4.595 1.00 68.12 111 LYS A N 1
ATOM 870 C CA . LYS A 1 111 ? -12.261 -10.740 4.490 1.00 68.12 111 LYS A CA 1
ATOM 871 C C . LYS A 1 111 ? -12.033 -11.470 3.167 1.00 68.12 111 LYS A C 1
ATOM 873 O O . LYS A 1 111 ? -11.508 -10.914 2.206 1.00 68.12 111 LYS A O 1
ATOM 878 N N . THR A 1 112 ? -12.447 -12.739 3.149 1.00 54.81 112 THR A N 1
ATOM 879 C CA . THR A 1 112 ? -12.238 -13.838 2.173 1.00 54.81 112 THR A CA 1
ATOM 880 C C . THR A 1 112 ? -12.528 -13.552 0.689 1.00 54.81 112 THR A C 1
ATOM 882 O O . THR A 1 112 ? -12.610 -14.476 -0.114 1.00 54.81 112 THR A O 1
ATOM 885 N N . SER A 1 113 ? -12.704 -12.299 0.295 1.00 56.78 113 SER A N 1
ATOM 886 C CA . SER A 1 113 ? -13.017 -11.872 -1.059 1.00 56.78 113 SER A CA 1
ATOM 887 C C . SER A 1 113 ? -12.191 -10.679 -1.526 1.00 56.78 113 SER A C 1
ATOM 889 O O . SER A 1 113 ? -12.673 -10.013 -2.435 1.00 56.78 113 SER A O 1
ATOM 891 N N . ALA A 1 114 ? -11.024 -10.392 -0.921 1.00 59.41 114 ALA A N 1
ATOM 892 C CA . ALA A 1 114 ? -10.040 -9.390 -1.359 1.00 59.41 114 ALA A CA 1
ATOM 893 C C . ALA A 1 114 ? -10.111 -9.161 -2.888 1.00 59.41 114 ALA A C 1
ATOM 895 O O . ALA A 1 114 ? -9.542 -9.951 -3.650 1.00 59.41 114 ALA A O 1
ATOM 896 N N . PRO A 1 115 ? -10.886 -8.163 -3.360 1.00 63.44 115 PRO A N 1
ATOM 897 C CA . PRO A 1 115 ? -11.335 -8.142 -4.737 1.00 63.44 115 PRO A CA 1
ATOM 898 C C . PRO A 1 115 ? -10.152 -7.900 -5.658 1.00 63.44 115 PRO A C 1
ATOM 900 O O . PRO A 1 115 ? -9.208 -7.184 -5.305 1.00 63.44 115 PRO A O 1
ATOM 903 N N . ALA A 1 116 ? -10.227 -8.452 -6.867 1.00 81.19 116 ALA A N 1
ATOM 904 C CA . ALA A 1 116 ? -9.349 -8.018 -7.942 1.00 81.19 116 ALA A CA 1
ATOM 905 C C . ALA A 1 116 ? -9.404 -6.482 -8.050 1.00 81.19 116 ALA A C 1
ATOM 907 O O . ALA A 1 116 ? -10.482 -5.887 -8.036 1.00 81.19 116 ALA A O 1
ATOM 908 N N . GLY A 1 117 ? -8.239 -5.841 -8.113 1.00 88.06 117 GLY A N 1
ATOM 909 C CA . GLY A 1 117 ? -8.116 -4.386 -8.202 1.00 88.06 117 GLY A CA 1
ATOM 910 C C . GLY A 1 117 ? -7.900 -3.648 -6.876 1.00 88.06 117 GLY A C 1
ATOM 911 O O . GLY A 1 117 ? -7.575 -2.463 -6.915 1.00 88.06 117 GLY A O 1
ATOM 912 N N . ALA A 1 118 ? -8.016 -4.300 -5.714 1.00 91.56 118 ALA A N 1
ATOM 913 C CA . ALA A 1 118 ? -7.692 -3.649 -4.442 1.00 91.56 118 ALA A CA 1
ATOM 914 C C . ALA A 1 118 ? -6.175 -3.423 -4.283 1.00 91.56 118 ALA A C 1
ATOM 916 O O . ALA A 1 118 ? -5.364 -4.249 -4.711 1.00 91.56 118 ALA A O 1
ATOM 917 N N . LEU A 1 119 ? -5.783 -2.309 -3.657 1.00 93.75 119 LEU A N 1
ATOM 918 C CA . LEU A 1 119 ? -4.387 -2.042 -3.296 1.00 93.75 119 LEU A CA 1
ATOM 919 C C . LEU A 1 119 ? -4.066 -2.746 -1.982 1.00 93.75 119 LEU A C 1
ATOM 921 O O . LEU A 1 119 ? -4.769 -2.553 -0.995 1.00 93.75 119 LEU A O 1
ATOM 925 N N . PHE A 1 120 ? -2.960 -3.478 -1.957 1.00 91.75 120 PHE A N 1
ATOM 926 C CA . PHE A 1 120 ? -2.439 -4.175 -0.791 1.00 91.75 120 PHE A CA 1
ATOM 927 C C . PHE A 1 120 ? -1.053 -3.663 -0.455 1.00 91.75 120 PHE A C 1
ATOM 929 O O . PHE A 1 120 ? -0.168 -3.631 -1.306 1.00 91.75 120 PHE A O 1
ATOM 936 N N . MET A 1 121 ? -0.851 -3.348 0.814 1.00 93.75 121 MET A N 1
ATOM 937 C CA . MET A 1 121 ? 0.455 -3.157 1.423 1.00 93.75 121 MET A CA 1
ATOM 938 C C . MET A 1 121 ? 0.575 -4.137 2.573 1.00 93.75 121 MET A C 1
ATOM 940 O O . MET A 1 121 ? -0.351 -4.267 3.373 1.00 93.75 121 MET A O 1
ATOM 944 N N . SER A 1 122 ? 1.687 -4.853 2.670 1.00 91.88 122 SER A N 1
ATOM 945 C CA . SER A 1 122 ? 1.847 -5.844 3.728 1.00 91.88 122 SER A CA 1
ATOM 946 C C . SER A 1 122 ? 3.298 -6.058 4.122 1.00 91.88 122 SER A C 1
ATOM 948 O O . SER A 1 122 ? 4.209 -5.830 3.326 1.00 91.88 122 SER A O 1
ATOM 950 N N . GLN A 1 123 ? 3.496 -6.516 5.354 1.00 90.94 123 GLN A N 1
ATOM 951 C CA . GLN A 1 123 ? 4.797 -6.853 5.923 1.00 90.94 123 GLN A CA 1
ATOM 952 C C . GLN A 1 123 ? 4.746 -8.286 6.449 1.00 90.94 123 GLN A C 1
ATOM 954 O O . GLN A 1 123 ? 3.774 -8.646 7.099 1.00 90.94 123 GLN A O 1
ATOM 959 N N . SER A 1 124 ? 5.775 -9.090 6.187 1.00 88.88 124 SER A N 1
ATOM 960 C CA . SER A 1 124 ? 5.902 -10.451 6.711 1.00 88.88 124 SER A CA 1
ATOM 961 C C . SER A 1 124 ? 7.224 -10.658 7.446 1.00 88.88 124 SER A C 1
ATOM 963 O O . SER A 1 124 ? 8.273 -10.169 7.023 1.00 88.88 124 SER A O 1
ATOM 965 N N . GLY A 1 125 ? 7.186 -11.393 8.560 1.00 86.62 125 GLY A N 1
ATOM 966 C CA . GLY A 1 125 ? 8.385 -11.863 9.257 1.00 86.62 125 GLY A CA 1
ATOM 967 C C . GLY A 1 125 ? 9.261 -10.758 9.850 1.00 86.62 125 GLY A C 1
ATOM 968 O O . GLY A 1 125 ? 10.481 -10.901 9.850 1.00 86.62 125 GLY A O 1
ATOM 969 N N . ALA A 1 126 ? 8.690 -9.645 10.333 1.00 84.00 126 ALA A N 1
ATOM 970 C CA . ALA A 1 126 ? 9.466 -8.574 10.975 1.00 84.00 126 ALA A CA 1
ATOM 971 C C . ALA A 1 126 ? 10.445 -9.136 12.025 1.00 84.00 126 ALA A C 1
ATOM 973 O O . ALA A 1 126 ? 10.070 -9.939 12.874 1.00 84.00 126 ALA A O 1
ATOM 974 N N . GLY A 1 127 ? 11.715 -8.728 11.950 1.00 83.44 127 GLY A N 1
ATOM 975 C CA . GLY A 1 127 ? 12.788 -9.227 12.822 1.00 83.44 127 GLY A CA 1
ATOM 976 C C . GLY A 1 127 ? 13.549 -10.450 12.289 1.00 83.44 127 GLY A C 1
ATOM 977 O O . GLY A 1 127 ? 14.689 -10.671 12.700 1.00 83.44 127 GLY A O 1
ATOM 978 N N . TRP A 1 128 ? 13.019 -11.174 11.299 1.00 87.44 128 TRP A N 1
ATOM 979 C CA . TRP A 1 128 ? 13.641 -12.380 10.732 1.00 87.44 128 TRP A CA 1
ATOM 980 C C . TRP A 1 128 ? 14.502 -12.068 9.500 1.00 87.44 128 TRP A C 1
ATOM 982 O O . TRP A 1 128 ? 14.276 -11.046 8.845 1.00 87.44 128 TRP A O 1
ATOM 992 N N . PRO A 1 129 ? 15.518 -12.882 9.160 1.00 88.88 129 PRO A N 1
ATOM 993 C CA . PRO A 1 129 ? 16.329 -12.674 7.953 1.00 88.88 129 PRO A CA 1
ATOM 994 C C . PRO A 1 129 ? 15.513 -12.666 6.651 1.00 88.88 129 PRO A C 1
ATOM 996 O O . PRO A 1 129 ? 15.848 -11.938 5.722 1.00 88.88 129 PRO A O 1
ATOM 999 N N . GLN A 1 130 ? 14.419 -13.428 6.617 1.00 90.19 130 GLN A N 1
ATOM 1000 C CA . GLN A 1 130 ? 13.477 -13.547 5.501 1.00 90.19 130 GLN A CA 1
ATOM 1001 C C . GLN A 1 130 ? 12.370 -12.482 5.535 1.00 90.19 130 GLN A C 1
ATOM 1003 O O . GLN A 1 130 ? 11.388 -12.604 4.809 1.00 90.19 130 GLN A O 1
ATOM 1008 N N . ALA A 1 131 ? 12.492 -11.462 6.395 1.00 91.94 131 ALA A N 1
ATOM 1009 C CA . ALA A 1 131 ? 11.499 -10.401 6.473 1.00 91.94 131 ALA A CA 1
ATOM 1010 C C . ALA A 1 131 ? 11.303 -9.749 5.101 1.00 91.94 131 ALA A C 1
ATOM 1012 O O . ALA A 1 131 ? 12.278 -9.407 4.425 1.00 91.94 131 ALA A O 1
ATOM 1013 N N . SER A 1 132 ? 10.050 -9.520 4.731 1.00 93.69 132 SER A N 1
ATOM 1014 C CA . SER A 1 132 ? 9.702 -8.864 3.479 1.00 93.69 132 SER A CA 1
ATOM 1015 C C . SER A 1 132 ? 8.572 -7.866 3.672 1.00 93.69 132 SER A C 1
ATOM 1017 O O . SER A 1 132 ? 7.824 -7.901 4.655 1.00 93.69 132 SER A O 1
ATOM 1019 N N . ALA A 1 133 ? 8.473 -6.933 2.739 1.00 94.88 133 ALA A N 1
ATOM 1020 C CA . ALA A 1 133 ? 7.342 -6.041 2.596 1.00 94.88 133 ALA A CA 1
ATOM 1021 C C . ALA A 1 133 ? 6.968 -5.959 1.121 1.00 94.88 133 ALA A C 1
ATOM 1023 O O . ALA A 1 133 ? 7.825 -6.075 0.249 1.00 94.88 133 ALA A O 1
ATOM 1024 N N . ASN A 1 134 ? 5.692 -5.763 0.827 1.00 94.38 134 ASN A N 1
ATOM 1025 C CA . ASN A 1 134 ? 5.243 -5.555 -0.540 1.00 94.38 134 ASN A CA 1
ATOM 1026 C C . ASN A 1 134 ? 4.114 -4.534 -0.603 1.00 94.38 134 ASN A C 1
ATOM 1028 O O . ASN A 1 134 ? 3.360 -4.360 0.355 1.00 94.38 134 ASN A O 1
ATOM 1032 N N . ILE A 1 135 ? 4.016 -3.891 -1.758 1.00 96.06 135 ILE A N 1
ATOM 1033 C CA . ILE A 1 135 ? 2.899 -3.049 -2.170 1.00 96.06 135 ILE A CA 1
ATOM 1034 C C . ILE A 1 135 ? 2.475 -3.468 -3.575 1.00 96.06 135 ILE A C 1
ATOM 1036 O O . ILE A 1 135 ? 3.329 -3.687 -4.429 1.00 96.06 135 ILE A O 1
ATOM 1040 N N . GLY A 1 136 ? 1.179 -3.596 -3.841 1.00 95.25 136 GLY A N 1
ATOM 1041 C CA . GLY A 1 136 ? 0.701 -3.966 -5.170 1.00 95.25 136 GLY A CA 1
ATOM 1042 C C . GLY A 1 136 ? -0.809 -4.094 -5.274 1.00 95.25 136 GLY A C 1
ATOM 1043 O O . GLY A 1 136 ? -1.522 -3.919 -4.292 1.00 95.25 136 GLY A O 1
ATOM 1044 N N . ILE A 1 137 ? -1.293 -4.412 -6.470 1.00 94.44 137 ILE A N 1
ATOM 1045 C CA . ILE A 1 137 ? -2.717 -4.583 -6.763 1.00 94.44 137 ILE A CA 1
ATOM 1046 C C . ILE A 1 137 ? -3.070 -6.069 -6.750 1.00 94.44 137 ILE A C 1
ATOM 1048 O O . ILE A 1 137 ? -2.409 -6.871 -7.411 1.00 94.44 137 ILE A O 1
ATOM 1052 N N . GLY A 1 138 ? -4.104 -6.434 -5.994 1.00 90.38 138 GLY A N 1
ATOM 1053 C CA . GLY A 1 138 ? -4.605 -7.801 -5.895 1.00 90.38 138 GLY A CA 1
ATOM 1054 C C . GLY A 1 138 ? -5.259 -8.273 -7.193 1.00 90.38 138 GLY A C 1
ATOM 1055 O O . GLY A 1 138 ? -5.949 -7.513 -7.868 1.00 90.38 138 GLY A O 1
ATOM 1056 N N . ASN A 1 139 ? -5.066 -9.546 -7.525 1.00 90.31 139 ASN A N 1
ATOM 1057 C CA . ASN A 1 139 ? -5.670 -10.235 -8.667 1.00 90.31 139 ASN A CA 1
ATOM 1058 C C . ASN A 1 139 ? -6.514 -11.445 -8.219 1.00 90.31 139 ASN A C 1
ATOM 1060 O O . ASN A 1 139 ? -6.686 -12.404 -8.964 1.00 90.31 139 ASN A O 1
ATOM 1064 N N . GLY A 1 140 ? -7.003 -11.412 -6.977 1.00 84.88 140 GLY A N 1
ATOM 1065 C CA . GLY A 1 140 ? -7.753 -12.495 -6.346 1.00 84.88 140 GLY A CA 1
ATOM 1066 C C . GLY A 1 140 ? -6.959 -13.250 -5.279 1.00 84.88 140 GLY A C 1
ATOM 1067 O O . GLY A 1 140 ? -5.835 -12.885 -4.922 1.00 84.88 140 GLY A O 1
ATOM 1068 N N . ILE A 1 141 ? -7.585 -14.303 -4.755 1.00 79.75 141 ILE A N 1
ATOM 1069 C CA . ILE A 1 141 ? -7.048 -15.159 -3.695 1.00 79.75 141 ILE A CA 1
ATOM 1070 C C . ILE A 1 141 ? -6.895 -16.574 -4.244 1.00 79.75 141 ILE A C 1
ATOM 1072 O O . ILE A 1 141 ? -7.841 -17.118 -4.810 1.00 79.75 141 ILE A O 1
ATOM 1076 N N . VAL A 1 142 ? -5.724 -17.173 -4.042 1.00 80.06 142 VAL A N 1
ATOM 1077 C CA . VAL A 1 142 ? -5.461 -18.589 -4.331 1.00 80.06 142 VAL A CA 1
ATOM 1078 C C . VAL A 1 142 ? -4.803 -19.196 -3.098 1.00 80.06 142 VAL A C 1
ATOM 1080 O O . VAL A 1 142 ? -3.847 -18.623 -2.583 1.00 80.06 142 VAL A O 1
ATOM 1083 N N . ASP A 1 143 ? -5.354 -20.305 -2.597 1.00 78.31 143 ASP A N 1
ATOM 1084 C CA . ASP A 1 143 ? -4.888 -21.005 -1.387 1.00 78.31 143 ASP A CA 1
ATOM 1085 C C . ASP A 1 143 ? -4.707 -20.077 -0.171 1.00 78.31 143 ASP A C 1
ATOM 1087 O O . ASP A 1 143 ? -3.669 -20.073 0.487 1.00 78.31 143 ASP A O 1
ATOM 1091 N N . GLY A 1 144 ? -5.689 -19.196 0.062 1.00 73.81 144 GLY A N 1
ATOM 1092 C CA . GLY A 1 144 ? -5.664 -18.235 1.173 1.00 73.81 144 GLY A CA 1
ATOM 1093 C C . GLY A 1 144 ? -4.646 -17.096 1.016 1.00 73.81 144 GLY A C 1
ATOM 1094 O O . GLY A 1 144 ? -4.504 -16.262 1.912 1.00 73.81 144 GLY A O 1
ATOM 1095 N N . LEU A 1 145 ? -3.949 -17.015 -0.123 1.00 77.56 145 LEU A N 1
ATOM 1096 C CA . LEU A 1 145 ? -2.931 -16.006 -0.405 1.00 77.56 145 LEU A CA 1
ATOM 1097 C C . LEU A 1 145 ? -3.396 -15.001 -1.454 1.00 77.56 145 LEU A C 1
ATOM 1099 O O . LEU A 1 145 ? -3.920 -15.359 -2.508 1.00 77.56 145 LEU A O 1
ATOM 1103 N N . ILE A 1 146 ? -3.131 -13.720 -1.188 1.00 81.38 146 ILE A N 1
ATOM 1104 C CA . ILE A 1 146 ? -3.385 -12.641 -2.145 1.00 81.38 146 ILE A CA 1
ATOM 1105 C C . ILE A 1 146 ? -2.407 -12.751 -3.318 1.00 81.38 146 ILE A C 1
ATOM 1107 O O . ILE A 1 146 ? -1.221 -12.413 -3.182 1.00 81.38 146 ILE A O 1
ATOM 1111 N N . GLN A 1 147 ? -2.917 -13.151 -4.481 1.00 87.19 147 GLN A N 1
ATOM 1112 C CA . GLN A 1 147 ? -2.202 -13.006 -5.744 1.00 87.19 147 GLN A CA 1
ATOM 1113 C C . GLN A 1 147 ? -2.243 -11.549 -6.192 1.00 87.19 147 GLN A C 1
ATOM 1115 O O . GLN A 1 147 ? -3.199 -10.829 -5.910 1.00 87.19 147 GLN A O 1
ATOM 1120 N N . LYS A 1 148 ? -1.200 -11.090 -6.885 1.00 90.88 148 LYS A N 1
ATOM 1121 C CA . LYS A 1 148 ? -1.080 -9.697 -7.328 1.00 90.88 148 LYS A CA 1
ATOM 1122 C C . LYS A 1 148 ? -0.808 -9.635 -8.822 1.00 90.88 148 LYS A C 1
ATOM 1124 O O . LYS A 1 148 ? -0.061 -10.461 -9.334 1.00 90.88 148 LYS A O 1
ATOM 1129 N N . SER A 1 149 ? -1.417 -8.667 -9.500 1.00 93.75 149 SER A N 1
ATOM 1130 C CA . SER A 1 149 ? -1.199 -8.417 -10.932 1.00 93.75 149 SER A CA 1
ATOM 1131 C C . SER A 1 149 ? 0.021 -7.534 -11.186 1.00 93.75 149 SER A C 1
ATOM 1133 O O . SER A 1 149 ? 0.721 -7.696 -12.182 1.00 93.75 149 SER A O 1
ATOM 1135 N N . VAL A 1 150 ? 0.278 -6.606 -10.267 1.00 95.81 150 VAL A N 1
ATOM 1136 C CA . VAL A 1 150 ? 1.449 -5.734 -10.250 1.00 95.81 150 VAL A CA 1
ATOM 1137 C C . VAL A 1 150 ? 1.852 -5.503 -8.806 1.00 95.81 150 VAL A C 1
ATOM 1139 O O . VAL A 1 150 ? 0.995 -5.255 -7.952 1.00 95.81 150 VAL A O 1
ATOM 1142 N N . TYR A 1 151 ? 3.142 -5.604 -8.509 1.00 96.38 151 TYR A N 1
ATOM 1143 C CA . TYR A 1 151 ? 3.646 -5.344 -7.171 1.00 96.38 151 TYR A CA 1
ATOM 1144 C C . TYR A 1 151 ? 5.127 -4.986 -7.158 1.00 96.38 151 TYR A C 1
ATOM 1146 O O . TYR A 1 151 ? 5.903 -5.327 -8.051 1.00 96.38 151 TYR A O 1
ATOM 1154 N N . TRP A 1 152 ? 5.509 -4.315 -6.081 1.00 97.88 152 TRP A N 1
ATOM 1155 C CA . TRP A 1 152 ? 6.880 -4.168 -5.647 1.00 97.88 152 TRP A CA 1
ATOM 1156 C C . TRP A 1 152 ? 7.072 -4.952 -4.355 1.00 97.88 152 TRP A C 1
ATOM 1158 O O . TRP A 1 152 ? 6.349 -4.743 -3.380 1.00 97.88 152 TRP A O 1
ATOM 1168 N N . GLU A 1 153 ? 8.045 -5.852 -4.350 1.00 96.62 153 GLU A N 1
ATOM 1169 C CA . GLU A 1 153 ? 8.463 -6.612 -3.180 1.00 96.62 153 GLU A CA 1
ATOM 1170 C C . GLU A 1 153 ? 9.871 -6.201 -2.749 1.00 96.62 153 GLU A C 1
ATOM 1172 O O . GLU A 1 153 ? 10.784 -6.048 -3.559 1.00 96.62 153 GLU A O 1
ATOM 1177 N N . MET A 1 154 ? 10.035 -6.037 -1.443 1.00 96.88 154 MET A N 1
ATOM 1178 C CA . MET A 1 154 ? 11.252 -5.610 -0.774 1.00 96.88 154 MET A CA 1
ATOM 1179 C C . MET A 1 154 ? 11.620 -6.665 0.259 1.00 96.88 154 MET A C 1
ATOM 1181 O O . MET A 1 154 ? 10.895 -6.873 1.231 1.00 96.88 154 MET A O 1
ATOM 1185 N N . ASN A 1 155 ? 12.762 -7.313 0.072 1.00 95.50 155 ASN A N 1
ATOM 1186 C CA . ASN A 1 155 ? 13.257 -8.350 0.963 1.00 95.50 155 ASN A CA 1
ATOM 1187 C C . ASN A 1 155 ? 14.416 -7.823 1.807 1.00 95.50 155 ASN A C 1
ATOM 1189 O O . ASN A 1 155 ? 15.340 -7.187 1.295 1.00 95.50 155 ASN A O 1
ATOM 1193 N N . ARG A 1 156 ? 14.429 -8.151 3.103 1.00 93.81 156 ARG A N 1
ATOM 1194 C CA . ARG A 1 156 ? 15.517 -7.787 4.026 1.00 93.81 156 ARG A CA 1
ATOM 1195 C C . ARG A 1 156 ? 16.871 -8.353 3.592 1.00 93.81 156 ARG A C 1
ATOM 1197 O O . ARG A 1 156 ? 17.902 -7.767 3.910 1.00 93.81 156 ARG A O 1
ATOM 1204 N N . SER A 1 157 ? 16.878 -9.445 2.831 1.00 92.19 157 SER A N 1
ATOM 1205 C CA . SER A 1 157 ? 18.078 -10.008 2.203 1.00 92.19 157 SER A CA 1
ATOM 1206 C C . SER A 1 157 ? 18.738 -9.083 1.166 1.00 92.19 157 SER A C 1
ATOM 1208 O O . SER A 1 157 ? 19.825 -9.397 0.689 1.00 92.19 157 SER A O 1
ATOM 1210 N N . GLY A 1 158 ? 18.115 -7.947 0.825 1.00 91.12 158 GLY A N 1
ATOM 1211 C CA . GLY A 1 158 ? 18.627 -6.960 -0.128 1.00 91.12 158 GLY A CA 1
ATOM 1212 C C . GLY A 1 158 ? 18.055 -7.098 -1.540 1.00 91.12 158 GLY A C 1
ATOM 1213 O O . GLY A 1 158 ? 18.473 -6.363 -2.431 1.00 91.12 158 GLY A O 1
ATOM 1214 N N . SER A 1 159 ? 17.107 -8.016 -1.755 1.00 93.75 159 SER A N 1
ATOM 1215 C CA . SER A 1 159 ? 16.406 -8.156 -3.035 1.00 93.75 159 SER A CA 1
ATOM 1216 C C . SER A 1 159 ? 15.229 -7.183 -3.137 1.00 93.75 159 SER A C 1
ATOM 1218 O O . SER A 1 159 ? 14.462 -7.016 -2.189 1.00 93.75 159 SER A O 1
ATOM 1220 N N . SER A 1 160 ? 15.074 -6.569 -4.307 1.00 95.62 160 SER A N 1
ATOM 1221 C CA . SER A 1 160 ? 13.925 -5.745 -4.676 1.00 95.62 160 SER A CA 1
ATOM 1222 C C . SER A 1 160 ? 13.372 -6.262 -5.997 1.00 95.62 160 SER A C 1
ATOM 1224 O O . SER A 1 160 ? 14.104 -6.319 -6.983 1.00 95.62 160 SER A O 1
ATOM 1226 N N . ILE A 1 161 ? 12.093 -6.626 -6.022 1.00 96.81 161 ILE A N 1
ATOM 1227 C CA . ILE A 1 161 ? 11.432 -7.231 -7.180 1.00 96.81 161 ILE A CA 1
ATOM 1228 C C . ILE A 1 161 ? 10.317 -6.297 -7.630 1.00 96.81 161 ILE A C 1
ATOM 1230 O O . ILE A 1 161 ? 9.388 -6.031 -6.873 1.00 96.81 161 ILE A O 1
ATOM 1234 N N . LEU A 1 162 ? 10.411 -5.810 -8.862 1.00 97.19 162 LEU A N 1
ATOM 1235 C CA . LEU A 1 162 ? 9.314 -5.140 -9.554 1.00 97.19 162 LEU A CA 1
ATOM 1236 C C . LEU A 1 162 ? 8.686 -6.172 -10.485 1.00 97.19 162 LEU A C 1
ATOM 1238 O O . LEU A 1 162 ? 9.393 -6.749 -11.307 1.00 97.19 162 LEU A O 1
ATOM 1242 N N . ASN A 1 163 ? 7.393 -6.432 -10.317 1.00 97.31 163 ASN A N 1
ATOM 1243 C CA . ASN A 1 163 ? 6.660 -7.401 -11.122 1.00 97.31 163 ASN A CA 1
ATOM 1244 C C . ASN A 1 163 ? 5.393 -6.757 -11.693 1.00 97.31 163 ASN A C 1
ATOM 1246 O O . ASN A 1 163 ? 4.655 -6.083 -10.971 1.00 97.31 163 ASN A O 1
ATOM 1250 N N . ALA A 1 164 ? 5.155 -6.979 -12.981 1.00 97.06 164 ALA A N 1
ATOM 1251 C CA . ALA A 1 164 ? 3.888 -6.777 -13.658 1.00 97.06 164 ALA A CA 1
ATOM 1252 C C . ALA A 1 164 ? 3.607 -8.011 -14.528 1.00 97.06 164 ALA A C 1
ATOM 1254 O O . ALA A 1 164 ? 4.482 -8.443 -15.274 1.00 97.06 164 ALA A O 1
ATOM 1255 N N . ASN A 1 165 ? 2.383 -8.541 -14.469 1.00 95.69 165 ASN A N 1
ATOM 1256 C CA . ASN A 1 165 ? 1.991 -9.728 -15.240 1.00 95.69 165 ASN A CA 1
ATOM 1257 C C . ASN A 1 165 ? 2.047 -9.542 -16.768 1.00 95.69 165 ASN A C 1
ATOM 1259 O O . ASN A 1 165 ? 2.017 -10.535 -17.487 1.00 95.69 165 ASN A O 1
ATOM 1263 N N . ASP A 1 166 ? 2.078 -8.298 -17.251 1.00 96.81 166 ASP A N 1
ATOM 1264 C CA . ASP A 1 166 ? 2.108 -7.967 -18.678 1.00 96.81 166 ASP A CA 1
ATOM 1265 C C . ASP A 1 166 ? 3.422 -7.250 -19.042 1.00 96.81 166 ASP A C 1
ATOM 1267 O O . ASP A 1 166 ? 4.408 -7.894 -19.398 1.00 96.81 166 ASP A O 1
ATOM 1271 N N . TYR A 1 167 ? 3.493 -5.926 -18.867 1.00 97.06 167 TYR A N 1
ATOM 1272 C CA . TYR A 1 167 ? 4.706 -5.147 -19.127 1.00 97.06 167 TYR A CA 1
ATOM 1273 C C . TYR A 1 167 ? 4.926 -4.025 -18.108 1.00 97.06 167 TYR A C 1
ATOM 1275 O O . TYR A 1 167 ? 3.998 -3.515 -17.477 1.00 97.06 167 TYR A O 1
ATOM 1283 N N . HIS A 1 168 ? 6.185 -3.599 -17.980 1.00 96.94 168 HIS A N 1
ATOM 1284 C CA . HIS A 1 168 ? 6.555 -2.377 -17.273 1.00 96.94 168 HIS A CA 1
ATOM 1285 C C . HIS A 1 168 ? 6.671 -1.214 -18.258 1.00 96.94 168 HIS A C 1
ATOM 1287 O O . HIS A 1 168 ? 7.376 -1.312 -19.260 1.00 96.94 168 HIS A O 1
ATOM 1293 N N . VAL A 1 169 ? 6.043 -0.085 -17.932 1.00 96.50 169 VAL A N 1
ATOM 1294 C CA . VAL A 1 169 ? 6.325 1.199 -18.584 1.00 96.50 169 VAL A CA 1
ATOM 1295 C C . VAL A 1 169 ? 7.051 2.076 -17.585 1.00 96.50 169 VAL A C 1
ATOM 1297 O O . VAL A 1 169 ? 6.531 2.337 -16.501 1.00 96.50 169 VAL A O 1
ATOM 1300 N N . ILE A 1 170 ? 8.251 2.527 -17.940 1.00 93.75 170 ILE A N 1
ATOM 1301 C CA . ILE A 1 170 ? 9.050 3.391 -17.078 1.00 93.75 170 ILE A CA 1
ATOM 1302 C C . ILE A 1 170 ? 9.476 4.623 -17.876 1.00 93.75 170 ILE A C 1
ATOM 1304 O O . ILE A 1 170 ? 10.059 4.504 -18.952 1.00 93.75 170 ILE A O 1
ATOM 1308 N N . TYR A 1 171 ? 9.152 5.808 -17.356 1.00 93.19 171 TYR A N 1
ATOM 1309 C CA . TYR A 1 171 ? 9.420 7.092 -18.004 1.00 93.19 171 TYR A CA 1
ATOM 1310 C C . TYR A 1 171 ? 10.561 7.826 -17.305 1.00 93.19 171 TYR A C 1
ATOM 1312 O O . TYR A 1 171 ? 10.584 7.943 -16.082 1.00 93.19 171 TYR A O 1
ATOM 1320 N N . SER A 1 172 ? 11.483 8.359 -18.102 1.00 93.88 172 SER A N 1
ATOM 1321 C CA . SER A 1 172 ? 12.540 9.261 -17.655 1.00 93.88 172 SER A CA 1
ATOM 1322 C C . SER A 1 172 ? 12.459 10.510 -18.518 1.00 93.88 172 SER A C 1
ATOM 1324 O O . SER A 1 172 ? 12.528 10.411 -19.741 1.00 93.88 172 SER A O 1
ATOM 1326 N N . GLY A 1 173 ? 12.289 11.681 -17.899 1.00 94.06 173 GLY A N 1
ATOM 1327 C CA . GLY A 1 173 ? 12.153 12.944 -18.636 1.00 94.06 173 GLY A CA 1
ATOM 1328 C C . GLY A 1 173 ? 13.386 13.292 -19.475 1.00 94.06 173 GLY A C 1
ATOM 1329 O O . GLY A 1 173 ? 13.26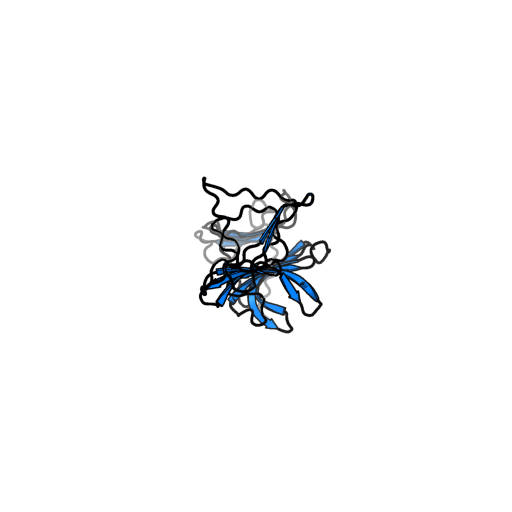1 13.978 -20.481 1.00 94.06 173 GLY A O 1
ATOM 1330 N N . SER A 1 174 ? 14.562 12.788 -19.090 1.00 91.44 174 SER A N 1
ATOM 1331 C CA . SER A 1 174 ? 15.806 12.920 -19.853 1.00 91.44 174 SER A CA 1
ATOM 1332 C C . SER A 1 174 ? 16.095 11.728 -20.767 1.00 91.44 174 SER A C 1
ATOM 1334 O O . SER A 1 174 ? 17.114 11.734 -21.438 1.00 91.44 174 SER A O 1
ATOM 1336 N N . GLY A 1 175 ? 15.272 10.675 -20.741 1.00 91.00 175 GLY A N 1
ATOM 1337 C CA . GLY A 1 175 ? 15.552 9.408 -21.427 1.00 91.00 175 GLY A CA 1
ATOM 1338 C C . GLY A 1 175 ? 16.648 8.553 -20.774 1.00 91.00 175 GLY A C 1
ATOM 1339 O O . GLY A 1 175 ? 16.870 7.425 -21.206 1.00 91.00 175 GLY A O 1
ATOM 1340 N N . ASN A 1 176 ? 17.292 9.038 -19.704 1.00 93.38 176 ASN A N 1
ATOM 1341 C CA . ASN A 1 176 ? 18.437 8.365 -19.090 1.00 93.38 176 ASN A CA 1
ATOM 1342 C C . ASN A 1 176 ? 18.021 7.327 -18.036 1.00 93.38 176 ASN A C 1
ATOM 1344 O O . ASN A 1 176 ? 17.223 7.629 -17.142 1.00 93.38 176 ASN A O 1
ATOM 1348 N N . TRP A 1 177 ? 18.645 6.148 -18.093 1.00 93.62 177 TRP A N 1
ATOM 1349 C CA . TRP A 1 177 ? 18.491 5.017 -17.174 1.00 93.62 177 TRP A CA 1
ATOM 1350 C C . TRP A 1 177 ? 19.855 4.467 -16.770 1.00 93.62 177 TRP A C 1
ATOM 1352 O O . TRP A 1 177 ? 20.682 4.174 -17.628 1.00 93.62 177 TRP A O 1
ATOM 1362 N N . TYR A 1 178 ? 20.081 4.265 -15.470 1.00 90.62 178 TYR A N 1
ATOM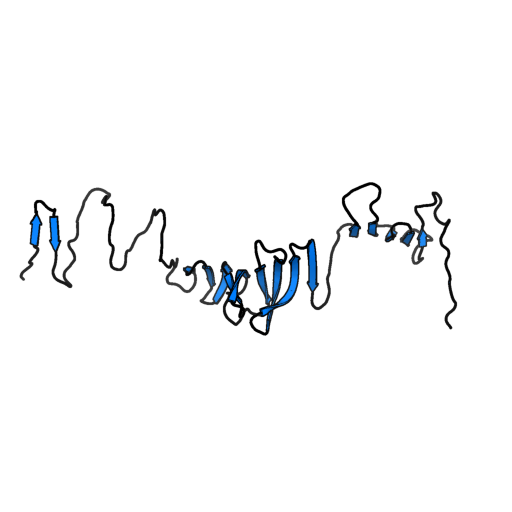 1363 C CA . TYR A 1 178 ? 21.372 3.827 -14.935 1.00 90.62 178 TYR A CA 1
ATOM 1364 C C . TYR A 1 178 ? 21.245 2.543 -14.113 1.00 90.62 178 TYR A C 1
ATOM 1366 O O . TYR A 1 178 ? 20.562 2.511 -13.092 1.00 90.62 178 TYR A O 1
ATOM 1374 N N . PHE A 1 179 ? 22.005 1.522 -14.498 1.00 90.00 179 PHE A N 1
ATOM 1375 C CA . PHE A 1 179 ? 22.163 0.253 -13.795 1.00 90.00 179 PHE A CA 1
ATOM 1376 C C . PHE A 1 179 ? 23.597 0.175 -13.258 1.00 90.00 179 PHE A C 1
ATOM 1378 O O . PHE A 1 179 ? 24.552 -0.139 -13.974 1.00 90.00 179 PHE A O 1
ATOM 1385 N N . ARG A 1 180 ? 23.766 0.541 -11.984 1.00 83.56 180 ARG A N 1
ATOM 1386 C CA . ARG A 1 180 ? 25.085 0.691 -11.354 1.00 83.56 180 ARG A CA 1
ATOM 1387 C C . ARG A 1 180 ? 25.439 -0.517 -10.501 1.00 83.56 180 ARG A C 1
ATOM 1389 O O . ARG A 1 180 ? 24.636 -0.962 -9.684 1.00 83.56 180 ARG A O 1
ATOM 1396 N N . ARG A 1 181 ? 26.686 -0.978 -10.610 1.00 79.06 181 ARG A N 1
ATOM 1397 C CA . ARG A 1 181 ? 27.267 -1.929 -9.656 1.00 79.06 181 ARG A CA 1
ATOM 1398 C C . ARG A 1 181 ? 27.978 -1.181 -8.521 1.00 79.06 181 ARG A C 1
ATOM 1400 O O . ARG A 1 181 ? 28.947 -0.467 -8.766 1.00 79.06 181 ARG A O 1
ATOM 1407 N N . GLY A 1 182 ? 27.557 -1.400 -7.273 1.00 72.12 182 GLY A N 1
ATOM 1408 C CA . GLY A 1 182 ? 28.238 -0.887 -6.071 1.00 72.12 182 GLY A CA 1
ATOM 1409 C C . GLY A 1 182 ? 27.959 0.586 -5.725 1.00 72.12 182 GLY A C 1
ATOM 1410 O O . GLY A 1 182 ? 27.117 1.240 -6.335 1.00 72.12 182 GLY A O 1
ATOM 1411 N N . LYS A 1 183 ? 28.660 1.111 -4.709 1.00 61.84 183 LYS A N 1
ATOM 1412 C CA . LYS A 1 183 ? 28.524 2.502 -4.222 1.00 61.84 183 LYS A CA 1
ATOM 1413 C C . LYS A 1 183 ? 29.120 3.515 -5.213 1.00 61.84 183 LYS A C 1
ATOM 1415 O O . LYS A 1 183 ? 30.033 3.173 -5.959 1.00 61.84 183 LYS A O 1
ATOM 1420 N N . THR A 1 184 ? 28.604 4.746 -5.209 1.00 56.66 184 THR A N 1
ATOM 1421 C CA . THR A 1 184 ? 29.010 5.868 -6.082 1.00 56.66 184 THR A CA 1
ATOM 1422 C C . THR A 1 184 ? 30.528 6.103 -6.041 1.00 56.66 184 THR A C 1
ATOM 1424 O O . THR A 1 184 ? 31.070 6.299 -4.956 1.00 56.66 184 THR A O 1
ATOM 1427 N N . GLY A 1 185 ? 31.229 6.064 -7.187 1.00 63.19 185 GLY A N 1
ATOM 1428 C CA . GLY A 1 185 ? 32.694 6.220 -7.251 1.00 63.19 185 GLY A CA 1
ATOM 1429 C C . GLY A 1 185 ? 33.311 6.039 -8.652 1.00 63.19 185 GLY A C 1
ATOM 1430 O O . GLY A 1 185 ? 32.640 5.598 -9.581 1.00 63.19 185 GLY A O 1
ATOM 1431 N N . LEU A 1 186 ? 34.606 6.359 -8.792 1.00 53.16 186 LEU A N 1
ATOM 1432 C CA . LEU A 1 186 ? 35.356 6.448 -10.066 1.00 53.16 186 LEU A CA 1
ATOM 1433 C C . LEU A 1 186 ? 35.470 5.136 -10.875 1.00 53.16 186 LEU A C 1
ATOM 1435 O O . LEU A 1 186 ? 35.813 5.182 -12.050 1.00 53.16 186 LEU A O 1
ATOM 1439 N N . TYR A 1 187 ? 35.149 3.984 -10.279 1.00 54.31 187 TYR A N 1
ATOM 1440 C CA . TYR A 1 187 ? 35.210 2.662 -10.926 1.00 54.31 187 TYR A CA 1
ATOM 1441 C C . TYR A 1 187 ? 33.841 1.980 -11.041 1.00 54.31 187 TYR A C 1
ATOM 1443 O O . TYR A 1 187 ? 33.746 0.750 -11.106 1.00 54.31 187 TYR 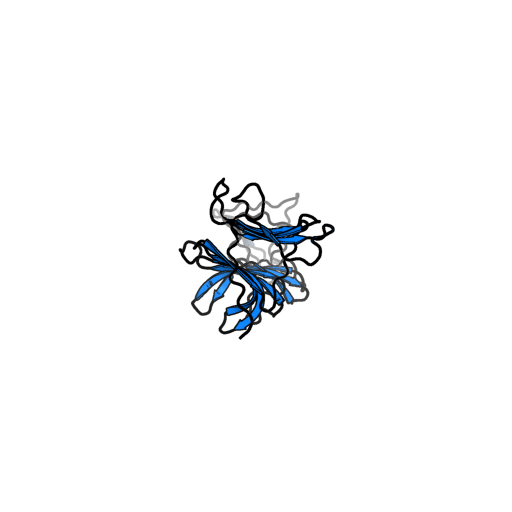A O 1
ATOM 1451 N N . GLN A 1 188 ? 32.755 2.756 -11.039 1.00 65.31 188 GLN A N 1
ATOM 1452 C CA . GLN A 1 188 ? 31.431 2.195 -11.278 1.00 65.31 188 GLN A CA 1
ATOM 1453 C C . GLN A 1 188 ? 31.308 1.718 -12.725 1.00 65.31 188 GLN A C 1
ATOM 1455 O O . GLN A 1 188 ? 31.178 2.511 -13.658 1.00 65.31 188 GLN A O 1
ATOM 1460 N N . SER A 1 189 ? 31.283 0.395 -12.899 1.00 63.88 189 SER A N 1
ATOM 1461 C CA . SER A 1 189 ? 30.732 -0.193 -14.115 1.00 63.88 189 SER A CA 1
ATOM 1462 C C . SER A 1 189 ? 29.258 0.188 -14.171 1.00 63.88 189 SER A C 1
ATOM 1464 O O . SER A 1 189 ? 28.463 -0.158 -13.292 1.00 63.88 189 SER A O 1
ATOM 1466 N N . THR A 1 190 ? 28.932 0.979 -15.184 1.00 72.94 190 THR A N 1
ATOM 1467 C CA . THR A 1 190 ? 27.580 1.443 -15.450 1.00 72.94 190 THR A CA 1
ATOM 1468 C C . THR A 1 190 ? 27.125 0.754 -16.722 1.00 72.94 190 THR A C 1
ATOM 1470 O O . THR A 1 190 ? 27.769 0.889 -17.760 1.00 72.94 190 THR A O 1
ATOM 1473 N N . LEU A 1 191 ? 26.043 -0.006 -16.618 1.00 89.19 191 LEU A N 1
ATOM 1474 C CA . LEU A 1 191 ? 25.177 -0.250 -17.758 1.00 89.19 191 LEU A CA 1
ATOM 1475 C C . LEU A 1 191 ? 24.171 0.904 -17.768 1.00 89.19 191 LEU A C 1
ATOM 1477 O O . LEU A 1 191 ? 23.581 1.197 -16.730 1.00 89.19 191 LEU A O 1
ATOM 1481 N N . ALA A 1 192 ? 24.003 1.597 -18.885 1.00 91.56 192 ALA A N 1
ATOM 1482 C CA . ALA A 1 192 ? 23.046 2.695 -18.972 1.00 91.56 192 ALA A CA 1
ATOM 1483 C C . ALA A 1 192 ? 22.408 2.797 -20.351 1.00 91.56 192 ALA A C 1
ATOM 1485 O O . ALA A 1 192 ? 23.010 2.416 -21.350 1.00 91.56 192 ALA A O 1
ATOM 1486 N N . ILE A 1 193 ? 21.198 3.342 -20.373 1.00 94.19 193 ILE A N 1
ATOM 1487 C CA . ILE A 1 193 ? 20.577 3.897 -21.572 1.00 94.19 193 ILE A CA 1
ATOM 1488 C C . ILE A 1 193 ? 20.668 5.409 -21.400 1.00 94.19 193 ILE A C 1
ATOM 1490 O O . ILE A 1 193 ? 20.221 5.917 -20.374 1.00 94.19 193 ILE A O 1
ATOM 1494 N N . GLU A 1 194 ? 21.292 6.113 -22.334 1.00 93.06 194 GLU A N 1
ATOM 1495 C CA . GLU A 1 194 ? 21.462 7.566 -22.270 1.00 93.06 194 GLU A CA 1
ATOM 1496 C C . GLU A 1 194 ? 20.906 8.208 -23.549 1.00 93.06 194 GLU A C 1
ATOM 1498 O O . GLU A 1 194 ? 21.195 7.743 -24.645 1.00 93.06 194 GLU A O 1
ATOM 1503 N N . ASP A 1 195 ? 20.115 9.268 -23.415 1.00 92.94 195 ASP A N 1
ATOM 1504 C CA . ASP A 1 195 ? 19.625 10.102 -24.512 1.00 92.94 195 ASP A CA 1
ATOM 1505 C C . ASP A 1 195 ? 20.059 11.551 -24.239 1.00 92.94 195 ASP A C 1
ATOM 1507 O O . ASP A 1 195 ? 19.885 12.081 -23.138 1.00 92.94 195 ASP A O 1
ATOM 1511 N N . ASN A 1 196 ? 20.691 12.190 -25.224 1.00 91.81 196 ASN A N 1
ATOM 1512 C CA . ASN A 1 196 ? 21.131 13.586 -25.128 1.00 91.81 196 ASN A CA 1
ATOM 1513 C C . ASN A 1 196 ? 20.449 14.503 -26.160 1.00 91.81 196 ASN A C 1
ATOM 1515 O O . ASN A 1 196 ? 20.966 15.574 -26.468 1.00 91.81 196 ASN A O 1
ATOM 1519 N N . SER A 1 197 ? 19.282 14.101 -26.673 1.00 90.44 197 SER A N 1
ATOM 1520 C CA . SER A 1 197 ? 18.511 14.691 -27.783 1.00 90.44 197 SER A CA 1
ATOM 1521 C C . SER A 1 197 ? 19.088 14.477 -29.184 1.00 90.44 197 SER A C 1
ATOM 1523 O O . SER A 1 197 ? 18.311 14.427 -30.145 1.00 90.44 197 SER A O 1
ATOM 1525 N N . SER A 1 198 ? 20.405 14.306 -29.300 1.00 92.88 198 SER A N 1
ATOM 1526 C CA . SER A 1 198 ? 21.093 13.989 -30.555 1.00 92.88 198 SER A CA 1
ATOM 1527 C C . SER A 1 198 ? 21.384 12.497 -30.686 1.00 92.88 198 SER A C 1
ATOM 1529 O O . SER A 1 198 ? 21.124 11.904 -31.724 1.00 92.88 198 SER A O 1
ATOM 1531 N N . ASP A 1 199 ? 21.894 11.875 -29.633 1.00 92.44 199 ASP A N 1
ATOM 1532 C CA . ASP A 1 199 ? 22.346 10.493 -29.588 1.00 92.44 199 ASP A CA 1
ATOM 1533 C C . ASP A 1 199 ? 21.528 9.694 -28.573 1.00 92.44 199 ASP A C 1
ATOM 1535 O O . ASP A 1 199 ? 21.288 10.165 -27.460 1.00 92.44 199 ASP A O 1
ATOM 1539 N N . ALA A 1 200 ? 21.179 8.465 -28.948 1.00 93.88 200 ALA A N 1
ATOM 1540 C CA . ALA A 1 200 ? 20.670 7.432 -28.059 1.00 93.88 200 ALA A CA 1
ATOM 1541 C C . ALA A 1 200 ? 21.732 6.334 -27.903 1.00 93.88 200 ALA A C 1
ATOM 1543 O O . ALA A 1 200 ? 22.098 5.654 -28.868 1.00 93.88 200 ALA A O 1
ATOM 1544 N N . ASP A 1 201 ? 22.214 6.168 -26.677 1.00 93.25 201 ASP A N 1
ATOM 1545 C CA . ASP A 1 201 ? 23.332 5.313 -26.310 1.00 93.25 201 ASP A CA 1
ATOM 1546 C C . ASP A 1 201 ? 22.871 4.163 -25.409 1.00 93.25 201 ASP A C 1
ATOM 1548 O O . ASP A 1 201 ? 22.296 4.382 -24.346 1.00 93.25 201 ASP A O 1
ATOM 1552 N N . LEU A 1 202 ? 23.219 2.928 -25.772 1.00 94.00 202 LEU A N 1
ATOM 1553 C CA . LEU A 1 202 ? 23.368 1.835 -24.815 1.00 94.00 202 LEU A CA 1
ATOM 1554 C C . LEU A 1 202 ? 24.835 1.786 -24.388 1.00 94.00 202 LEU A C 1
ATOM 1556 O O . LEU A 1 202 ? 25.718 1.330 -25.122 1.00 94.00 202 LEU A O 1
ATOM 1560 N N . ARG A 1 203 ? 25.100 2.275 -23.183 1.00 88.44 203 ARG A N 1
ATOM 1561 C CA . ARG A 1 203 ? 26.435 2.356 -22.608 1.00 88.44 203 ARG A CA 1
ATOM 1562 C C . ARG A 1 203 ? 26.739 1.110 -21.793 1.00 88.44 203 ARG A C 1
ATOM 1564 O O . ARG A 1 203 ? 26.147 0.874 -20.742 1.00 88.44 203 ARG A O 1
ATOM 1571 N N . LEU A 1 204 ? 27.699 0.335 -22.276 1.00 87.00 204 LEU A N 1
ATOM 1572 C CA . LEU A 1 204 ? 28.357 -0.743 -21.549 1.00 87.00 204 LEU A CA 1
ATOM 1573 C C . LEU A 1 204 ? 29.631 -0.188 -20.882 1.00 87.00 204 LEU A C 1
ATOM 1575 O O . LEU A 1 204 ? 30.090 0.900 -21.237 1.00 87.00 204 LEU A O 1
ATOM 1579 N N . PRO A 1 205 ? 30.269 -0.928 -19.955 1.00 81.25 205 PRO A N 1
ATOM 1580 C CA . PRO A 1 205 ? 31.443 -0.424 -19.240 1.00 81.25 205 PRO A CA 1
ATOM 1581 C C . PRO A 1 205 ? 32.590 0.078 -20.135 1.00 81.25 205 PRO A C 1
ATOM 1583 O O . PRO A 1 205 ? 33.211 1.082 -19.806 1.00 81.25 205 PRO A O 1
ATOM 1586 N N . ASN A 1 206 ? 32.848 -0.586 -21.268 1.00 80.06 206 ASN A N 1
ATOM 1587 C CA . ASN A 1 206 ? 33.986 -0.288 -22.154 1.00 80.06 206 ASN A CA 1
ATOM 1588 C C . ASN A 1 206 ? 33.590 -0.043 -23.620 1.00 80.06 206 ASN A C 1
ATOM 1590 O O . ASN A 1 206 ? 34.463 0.130 -24.474 1.00 80.06 206 ASN A O 1
ATOM 1594 N N . ILE A 1 207 ? 32.293 -0.078 -23.927 1.00 83.44 207 ILE A N 1
ATOM 1595 C CA . ILE A 1 207 ? 31.753 0.080 -25.279 1.00 83.44 207 ILE A CA 1
ATOM 1596 C C . ILE A 1 207 ? 30.441 0.854 -25.179 1.00 83.44 207 ILE A C 1
ATOM 1598 O O . ILE A 1 207 ? 29.648 0.612 -24.275 1.00 83.44 207 ILE A O 1
ATOM 1602 N N . THR A 1 208 ? 30.187 1.736 -26.133 1.00 87.62 208 THR A N 1
ATOM 1603 C CA . THR A 1 208 ? 28.882 2.364 -26.328 1.00 87.62 208 THR A CA 1
ATOM 1604 C C . THR A 1 208 ? 28.337 1.949 -27.682 1.00 87.62 208 THR A C 1
ATOM 1606 O O . THR A 1 208 ? 29.018 2.109 -28.697 1.00 87.62 208 THR A O 1
ATOM 1609 N N . LEU A 1 209 ? 27.113 1.433 -27.695 1.00 91.50 209 LEU A N 1
ATOM 1610 C CA . LEU A 1 209 ? 26.326 1.274 -28.911 1.00 91.50 209 LEU A CA 1
ATOM 1611 C C . LEU A 1 209 ? 25.460 2.516 -29.062 1.00 91.50 209 LEU A C 1
ATOM 1613 O O . LEU A 1 209 ? 24.743 2.861 -28.128 1.00 91.50 209 LEU A O 1
ATOM 1617 N N . ARG A 1 210 ? 25.543 3.190 -30.205 1.00 91.56 210 ARG A N 1
ATOM 1618 C CA . ARG A 1 210 ? 24.890 4.479 -30.426 1.00 91.56 210 ARG A CA 1
ATOM 1619 C C . ARG A 1 210 ? 24.063 4.475 -31.696 1.00 91.56 210 ARG A C 1
ATOM 1621 O O . ARG A 1 210 ? 24.515 3.977 -32.728 1.00 91.56 210 ARG A O 1
ATOM 1628 N N . ASN A 1 211 ? 22.908 5.121 -31.631 1.00 92.50 211 ASN A N 1
ATOM 1629 C CA . ASN A 1 211 ? 22.207 5.628 -32.798 1.00 92.50 211 ASN A CA 1
ATOM 1630 C C . ASN A 1 211 ? 22.041 7.143 -32.667 1.00 92.50 211 ASN A C 1
ATOM 1632 O O . ASN A 1 211 ? 21.642 7.633 -31.615 1.00 92.50 211 ASN A O 1
ATOM 1636 N N . SER A 1 212 ? 22.385 7.880 -33.717 1.00 91.62 212 SER A N 1
ATOM 1637 C CA . SER A 1 212 ? 22.426 9.341 -33.686 1.00 91.62 212 SER A CA 1
ATOM 1638 C C . SER A 1 212 ? 21.394 9.940 -34.634 1.00 91.62 212 SER A C 1
ATOM 1640 O O . SER A 1 212 ? 21.051 9.333 -35.642 1.00 91.62 212 SER A O 1
ATOM 1642 N N . ARG A 1 213 ? 20.912 11.141 -34.324 1.00 92.88 213 ARG A N 1
ATOM 1643 C CA . ARG A 1 213 ? 20.100 12.014 -35.184 1.00 92.88 213 ARG A CA 1
ATOM 1644 C C . ARG A 1 213 ? 20.955 13.068 -35.887 1.00 92.88 213 ARG A C 1
ATOM 1646 O O . ARG A 1 213 ? 20.438 13.810 -36.715 1.00 92.88 213 ARG A O 1
ATOM 1653 N N . GLU A 1 214 ? 22.249 13.131 -35.574 1.00 91.12 214 GLU A N 1
ATOM 1654 C CA . GLU A 1 214 ? 23.189 14.027 -36.240 1.00 91.12 214 GLU A CA 1
ATOM 1655 C C . GLU A 1 214 ? 23.311 13.679 -37.730 1.00 91.12 214 GLU A C 1
ATOM 1657 O O . GLU A 1 214 ? 23.255 12.508 -38.141 1.00 91.12 214 GLU A O 1
ATOM 1662 N N . ALA A 1 215 ? 23.493 14.711 -38.556 1.00 92.25 215 ALA A N 1
ATOM 1663 C CA . ALA A 1 215 ? 23.635 14.552 -39.997 1.00 92.25 215 ALA A CA 1
ATOM 1664 C C . ALA A 1 215 ? 24.830 13.639 -40.328 1.00 92.25 215 ALA A C 1
ATOM 1666 O O . ALA A 1 215 ? 25.928 13.807 -39.803 1.00 92.25 215 ALA A O 1
ATOM 1667 N N . GLY A 1 216 ? 24.610 12.656 -41.205 1.00 87.88 216 GLY A N 1
ATOM 1668 C CA . GLY A 1 216 ? 25.621 11.659 -41.580 1.00 87.88 216 GLY A CA 1
ATOM 1669 C C . GLY A 1 216 ? 25.707 10.437 -40.656 1.00 87.88 216 GLY A C 1
ATOM 1670 O O . GLY A 1 216 ? 26.347 9.459 -41.031 1.00 87.88 216 GLY A O 1
ATOM 1671 N N . TYR A 1 217 ? 25.027 10.445 -39.504 1.00 86.75 217 TYR A N 1
ATOM 1672 C CA . TYR A 1 217 ? 24.960 9.302 -38.578 1.00 86.75 217 TYR A CA 1
ATOM 1673 C C . TYR A 1 217 ? 23.530 8.783 -38.346 1.00 86.75 217 TYR A C 1
ATOM 1675 O O . TYR A 1 217 ? 23.339 7.766 -37.676 1.00 86.75 217 TYR A O 1
ATOM 1683 N N . THR A 1 218 ? 22.528 9.447 -38.933 1.00 89.19 218 THR A N 1
ATOM 1684 C CA . THR A 1 218 ? 21.114 9.055 -38.842 1.00 89.19 218 THR A CA 1
ATOM 1685 C C . THR A 1 218 ? 20.869 7.651 -39.381 1.00 89.19 218 THR A C 1
ATOM 1687 O O . THR A 1 218 ? 21.225 7.340 -40.514 1.00 89.19 218 THR A O 1
ATOM 1690 N N . GLY A 1 219 ? 20.245 6.798 -38.562 1.00 84.75 219 GLY A N 1
ATOM 1691 C CA . GLY A 1 219 ? 19.926 5.413 -38.931 1.00 84.75 219 GLY A CA 1
ATOM 1692 C C . GLY A 1 219 ? 21.123 4.453 -38.935 1.00 84.75 219 GLY A C 1
ATOM 1693 O O . GLY A 1 219 ? 20.953 3.284 -39.270 1.00 84.75 219 GLY A O 1
ATOM 1694 N N . ILE A 1 220 ? 22.315 4.909 -38.537 1.00 88.25 220 ILE A N 1
ATOM 1695 C CA . ILE A 1 220 ? 23.530 4.088 -38.478 1.00 88.25 220 ILE A CA 1
ATOM 1696 C C . ILE A 1 220 ? 23.753 3.603 -37.039 1.00 88.25 220 ILE A C 1
ATOM 1698 O O . ILE A 1 220 ? 23.619 4.372 -36.085 1.00 88.25 220 ILE A O 1
ATOM 1702 N N . LEU A 1 221 ? 24.109 2.325 -36.874 1.00 89.12 221 LEU A N 1
ATOM 1703 C CA . LEU A 1 221 ? 24.614 1.797 -35.606 1.00 89.12 221 LEU A CA 1
ATOM 1704 C C . LEU A 1 221 ? 26.108 2.110 -35.485 1.00 89.12 221 LEU A C 1
ATOM 1706 O O . LEU A 1 221 ? 26.915 1.649 -36.291 1.00 89.12 221 LEU A O 1
ATOM 1710 N N . GLN A 1 222 ? 26.484 2.863 -34.457 1.00 87.31 222 GLN A N 1
ATOM 1711 C CA . GLN A 1 222 ? 27.873 3.184 -34.144 1.00 87.31 222 GLN A CA 1
ATOM 1712 C C . GLN A 1 222 ? 28.336 2.368 -32.932 1.00 87.31 222 GLN A C 1
ATOM 1714 O O . GLN A 1 222 ? 27.594 2.211 -31.962 1.00 87.31 222 GLN A O 1
ATOM 1719 N N . VAL A 1 223 ? 29.581 1.889 -32.961 1.00 86.31 223 VAL A N 1
ATOM 1720 C CA . VAL A 1 223 ? 30.220 1.204 -31.828 1.00 86.31 223 VAL A CA 1
ATOM 1721 C C . VAL A 1 223 ? 31.437 2.018 -31.405 1.00 86.31 223 VAL A C 1
ATOM 1723 O O . VAL A 1 223 ? 32.429 2.080 -32.125 1.00 86.31 223 VAL A O 1
ATOM 1726 N N . LYS A 1 224 ? 31.356 2.665 -30.242 1.00 80.06 224 LYS A N 1
ATOM 1727 C CA . LYS A 1 224 ? 32.394 3.564 -29.716 1.00 80.06 224 LYS A CA 1
ATOM 1728 C C . LYS A 1 224 ? 33.089 2.915 -28.525 1.00 80.06 224 LYS A C 1
ATOM 1730 O O . LYS A 1 224 ? 32.444 2.223 -27.741 1.00 80.06 224 LYS A O 1
ATOM 1735 N N . SER A 1 225 ? 34.378 3.184 -28.334 1.00 75.94 225 SER A N 1
ATOM 1736 C CA . SER A 1 225 ? 35.086 2.820 -27.100 1.00 75.94 225 SER A CA 1
ATOM 1737 C C . SER A 1 225 ? 35.586 4.075 -26.377 1.00 75.94 225 SER A C 1
ATOM 1739 O O . SER A 1 225 ? 36.287 4.875 -26.998 1.00 75.94 225 SER A O 1
ATOM 1741 N N . PRO A 1 226 ? 35.281 4.252 -25.076 1.00 62.44 226 PRO A N 1
ATOM 1742 C CA . PRO A 1 226 ? 35.832 5.332 -24.261 1.00 62.44 226 PRO A CA 1
ATOM 1743 C C . PRO A 1 226 ? 37.297 5.088 -23.853 1.00 62.44 226 PRO A C 1
ATOM 1745 O O . PRO A 1 226 ? 37.929 5.991 -23.316 1.00 62.44 226 PRO A O 1
ATOM 1748 N N . VAL A 1 227 ? 37.842 3.888 -24.096 1.00 61.31 227 VAL A N 1
ATOM 1749 C CA . VAL A 1 227 ? 39.218 3.504 -23.719 1.00 61.31 227 VAL A CA 1
ATOM 1750 C C . VAL A 1 227 ? 40.258 4.167 -24.629 1.00 61.31 227 VAL A C 1
ATOM 1752 O O . VAL A 1 227 ? 41.375 4.446 -24.202 1.00 61.31 227 VAL A O 1
ATOM 1755 N N . THR A 1 228 ? 39.896 4.466 -25.876 1.00 54.94 228 THR A N 1
ATOM 1756 C CA . THR A 1 228 ? 40.770 5.158 -26.829 1.00 54.94 228 THR A CA 1
ATOM 1757 C C . THR A 1 228 ? 40.241 6.567 -27.063 1.00 54.94 228 THR A C 1
ATOM 1759 O O . THR A 1 228 ? 39.129 6.716 -27.567 1.00 54.94 228 THR A O 1
ATOM 1762 N N . GLN A 1 229 ? 41.041 7.593 -26.754 1.00 48.06 229 GLN A N 1
ATOM 1763 C CA . GLN A 1 229 ? 40.699 9.023 -26.887 1.00 48.06 229 GLN A CA 1
ATOM 1764 C C . GLN A 1 229 ? 40.154 9.444 -28.271 1.00 48.06 229 GLN A C 1
ATOM 1766 O O . GLN A 1 229 ? 39.558 10.508 -28.365 1.00 48.06 229 GLN A O 1
ATOM 1771 N N . ASN A 1 230 ? 40.287 8.611 -29.316 1.00 50.88 230 ASN A N 1
ATOM 1772 C CA . ASN A 1 230 ? 39.859 8.894 -30.693 1.00 50.88 230 ASN A CA 1
ATOM 1773 C C . ASN A 1 230 ? 38.922 7.828 -31.314 1.00 50.88 230 ASN A C 1
ATOM 1775 O O . ASN A 1 230 ? 38.966 7.550 -32.509 1.00 50.88 230 ASN A O 1
ATOM 1779 N N . GLY A 1 231 ? 38.024 7.244 -30.519 1.00 51.62 231 GLY A N 1
ATOM 1780 C CA . GLY A 1 231 ? 36.683 6.901 -31.013 1.00 51.62 231 GLY A CA 1
ATOM 1781 C C . GLY A 1 231 ? 36.439 5.580 -31.755 1.00 51.62 231 GLY A C 1
ATOM 1782 O O . GLY A 1 231 ? 35.275 5.209 -31.830 1.00 51.62 231 GLY A O 1
ATOM 1783 N N . TRP A 1 232 ? 37.434 4.827 -32.238 1.00 50.84 232 TRP A N 1
ATOM 1784 C CA . TRP A 1 232 ? 37.152 3.606 -33.036 1.00 50.84 232 TRP A CA 1
ATOM 1785 C C . TRP A 1 232 ? 38.143 2.442 -32.834 1.00 50.84 232 TRP A C 1
ATOM 1787 O O . TRP A 1 232 ? 38.123 1.464 -33.574 1.00 50.84 232 TRP A O 1
ATOM 1797 N N . GLY A 1 233 ? 39.031 2.523 -31.841 1.00 49.66 233 GLY A N 1
ATOM 1798 C CA . GLY A 1 233 ? 40.299 1.783 -31.870 1.00 49.66 233 GLY A CA 1
ATOM 1799 C C . GLY A 1 233 ? 40.330 0.327 -31.391 1.00 49.66 233 GLY A C 1
ATOM 1800 O O . GLY A 1 233 ? 41.422 -0.224 -31.334 1.00 49.66 233 GLY A O 1
ATOM 1801 N N . ALA A 1 234 ? 39.219 -0.313 -31.010 1.00 54.19 234 ALA A N 1
ATOM 1802 C CA . ALA A 1 234 ? 39.293 -1.672 -30.440 1.00 54.19 234 ALA A CA 1
ATOM 1803 C C . ALA A 1 234 ? 38.044 -2.549 -30.649 1.00 54.19 234 ALA A C 1
ATOM 1805 O O . ALA A 1 234 ? 37.802 -3.472 -29.872 1.00 54.19 234 ALA A O 1
ATOM 1806 N N . VAL A 1 235 ? 37.217 -2.275 -31.662 1.00 58.72 235 VAL A N 1
ATOM 1807 C CA . VAL A 1 235 ? 36.047 -3.123 -31.944 1.00 58.72 235 VAL A CA 1
ATOM 1808 C C . VAL A 1 235 ? 36.460 -4.244 -32.900 1.00 58.72 235 VAL A C 1
ATOM 1810 O O . VAL A 1 235 ? 36.494 -4.050 -34.112 1.00 58.72 235 VAL A O 1
ATOM 1813 N N . GLN A 1 236 ? 36.780 -5.426 -32.367 1.00 60.03 236 GLN A N 1
ATOM 1814 C CA . GLN A 1 236 ? 36.928 -6.643 -33.173 1.00 60.03 236 GLN A CA 1
ATOM 1815 C C . GLN A 1 236 ? 35.533 -7.222 -33.453 1.00 60.03 236 GLN A C 1
ATOM 1817 O O . GLN A 1 236 ? 34.962 -7.923 -32.621 1.00 60.03 236 GLN A O 1
ATOM 1822 N N . GLY A 1 237 ? 34.958 -6.893 -34.611 1.00 61.97 237 GLY A N 1
ATOM 1823 C CA . GLY A 1 237 ? 33.689 -7.462 -35.070 1.00 61.97 237 GLY A CA 1
ATOM 1824 C C . GLY A 1 237 ? 33.917 -8.731 -35.890 1.00 61.97 237 GLY A C 1
ATOM 1825 O O . GLY A 1 237 ? 34.560 -8.673 -36.933 1.00 61.97 237 GLY A O 1
ATOM 1826 N N . ASN A 1 238 ? 33.381 -9.870 -35.446 1.00 60.25 238 ASN A N 1
ATOM 1827 C CA . ASN A 1 238 ? 33.277 -11.067 -36.282 1.00 60.25 238 ASN A CA 1
ATOM 1828 C C . ASN A 1 238 ? 31.905 -11.073 -36.970 1.00 60.25 238 ASN A C 1
ATOM 1830 O O . ASN A 1 238 ? 30.937 -11.617 -36.439 1.00 60.25 238 ASN A O 1
ATOM 1834 N N . PHE A 1 239 ? 31.803 -10.403 -38.117 1.00 68.81 239 PHE A N 1
ATOM 1835 C CA . PHE A 1 239 ? 30.589 -10.416 -38.929 1.00 68.81 239 PHE A CA 1
ATOM 1836 C C . PHE A 1 239 ? 30.592 -11.681 -39.786 1.00 68.81 239 PHE A C 1
ATOM 1838 O O . PHE A 1 239 ? 31.217 -11.724 -40.843 1.00 68.81 239 PHE A O 1
ATOM 1845 N N . MET A 1 240 ? 29.927 -12.729 -39.306 1.00 59.06 240 MET A N 1
ATOM 1846 C CA . MET A 1 240 ? 29.706 -13.932 -40.104 1.00 59.06 240 MET A CA 1
ATOM 1847 C C . MET A 1 240 ? 28.537 -13.683 -41.061 1.00 59.06 240 MET A C 1
ATOM 1849 O O . MET A 1 240 ? 27.482 -13.204 -40.643 1.00 59.06 240 MET A O 1
ATOM 1853 N N . SER A 1 241 ? 28.720 -13.991 -42.343 1.00 57.78 241 SER A N 1
ATOM 1854 C CA . SER A 1 241 ? 27.616 -14.047 -43.303 1.00 57.78 241 SER A CA 1
ATOM 1855 C C . SER A 1 241 ? 26.581 -15.089 -42.848 1.00 57.78 241 SER A C 1
ATOM 1857 O O . SER A 1 241 ? 26.991 -16.112 -42.291 1.00 57.78 241 SER A O 1
ATOM 1859 N N . PRO A 1 242 ? 25.270 -14.870 -43.075 1.00 67.94 242 PRO A N 1
ATOM 1860 C CA . PRO A 1 242 ? 24.259 -15.887 -42.800 1.00 67.94 242 PRO A CA 1
ATOM 1861 C C . PRO A 1 242 ? 24.639 -17.197 -43.499 1.00 67.94 242 PRO A C 1
ATOM 1863 O O . PRO A 1 242 ? 25.046 -17.164 -44.662 1.00 67.94 242 PRO A O 1
ATOM 1866 N N . SER A 1 243 ? 24.548 -18.313 -42.776 1.00 63.50 243 SER A N 1
ATOM 1867 C CA . SER A 1 243 ? 24.639 -19.663 -43.346 1.00 63.50 243 SER A CA 1
ATOM 1868 C C . SER A 1 243 ? 23.401 -19.992 -44.164 1.00 63.50 243 SER A C 1
ATOM 1870 O O . SER A 1 243 ? 22.302 -19.714 -43.627 1.00 63.50 243 SER A O 1
#

Radius of gyration: 34.87 Å; chains: 1; bounding box: 91×46×102 Å

Sequence (243 aa):
RDMESRLQITEKGVSISVKENDVIAAFNMSKENIKLNAARIDLIGKVNAEWIKSGLLSGCQIRTSNTNNYVSLDDQFIRLYESGVPRAFLGYYRRDDGAVQPTFILGTDEKTSAPAGALFMSQSGAGWPQASANIGIGNGIVDGLIQKSVYWEMNRSGSSILNANDYHVIYSGSGNWYFRRGKTGLYQSTLAIEDNSSDADLRLPNITLRNSREAGYTGILQVKSPVTQNGWGAVQGNFMSPS

Organism: Bacillus mycoides (NCBI:txid1405)

Secondary structure (DSSP, 8-state):
-----EEEEETTEEEEE--TTS--------SS------S-----S----S----S---S--EES-SSSS-EEEETTEEEEEETTEEEEEEEEEE-TTS-EEEEEEESS-SSTT--TT-EEEEEESTTSTT-EEEEEEEEEEETTEEEEEEEEEEETTS-EEEEESS------TT--EEEE-SSSSTT--EEEEEE-SSEEEEE-SS-EEEEE-STTTBT-EEEE-TTSTTS-TT-----PPP-

pLDDT: mean 80.88, std 13.66, range [48.03, 97.88]

Foldseek 3Di:
DDADWDWDQDPVGTDTDDDPPPPDPDPPDDDDDDDDD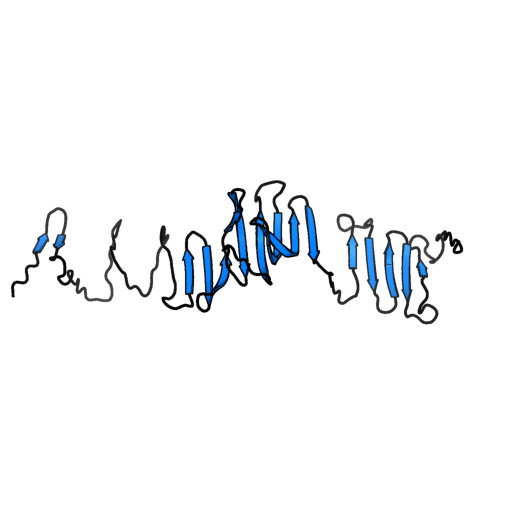DPDDDDDDDDDDPDDDDDDDPPDWDWPDPDQFTWIDPPNKTFGGDNVFTAKIFAWDAAPVRFTKGKIKGHHYNDQPLDQFIWIWIWGDPPDQFTKIKIATFHTDDNRDTDGQWMWMDGSPGDIDTDHVPDDDDDDPQQKDWDWDDDDDDQIQIQMFGDPPFWTWRDGSFWIWIQGPDPPRHPHTAIFGPVDPPTDPDDPDPDDDDD